Protein AF-A0A6J8BPX6-F1 (afdb_monomer)

Solvent-accessible surface area (backbone atoms only — not comparable to full-atom values): 12656 Å² total; per-residue (Å²): 137,85,82,82,76,83,81,80,82,80,80,78,79,80,76,79,79,78,80,74,49,74,65,57,52,51,51,52,52,53,52,50,51,52,50,54,52,52,54,51,52,52,53,50,51,53,51,51,54,50,50,55,50,51,53,49,52,51,51,51,52,48,52,53,48,51,56,61,70,71,50,52,71,67,56,51,51,52,51,51,50,52,51,55,50,51,49,51,52,51,52,51,51,50,53,33,56,75,70,65,54,68,81,74,76,79,78,80,72,82,67,51,74,65,58,52,49,51,53,49,49,52,50,54,52,54,48,51,54,58,52,67,76,41,55,74,70,59,48,50,54,50,53,52,50,54,49,51,49,54,51,55,49,54,52,50,58,50,59,59,64,70,71,78,79,81,91,74,93,76,94,74,96,73,79,93,73,91,65,58,78,65,56,58,57,58,56,69,71,70,68,82,69,76,95,59,68,76,84,76,72,80,129

pLDDT: mean 71.87, std 15.11, range [35.78, 92.69]

Structure (mmCIF, N/CA/C/O backbone):
data_AF-A0A6J8BPX6-F1
#
_entry.id   AF-A0A6J8BPX6-F1
#
loop_
_atom_site.group_PDB
_atom_site.id
_atom_site.type_symbol
_atom_site.label_atom_id
_atom_site.label_alt_id
_atom_site.label_comp_id
_atom_site.label_asym_id
_atom_site.label_entity_id
_atom_site.label_seq_id
_atom_site.pdbx_PDB_ins_code
_atom_site.Cartn_x
_atom_site.Cartn_y
_atom_site.Cartn_z
_atom_site.occupancy
_atom_site.B_iso_or_equiv
_atom_site.auth_seq_id
_atom_site.auth_comp_id
_atom_site.auth_asym_id
_atom_site.auth_atom_id
_atom_site.pdbx_PDB_model_num
ATOM 1 N N . MET A 1 1 ? -8.165 -68.260 -74.176 1.00 45.62 1 MET A N 1
ATOM 2 C CA . MET A 1 1 ? -7.357 -67.085 -74.565 1.00 45.62 1 MET A CA 1
ATOM 3 C C . MET A 1 1 ? -7.795 -65.906 -73.702 1.00 45.62 1 MET A C 1
ATOM 5 O O . MET A 1 1 ? -8.925 -65.470 -73.853 1.00 45.62 1 MET A O 1
ATOM 9 N N . LYS A 1 2 ? -6.993 -65.475 -72.717 1.00 54.25 2 LYS A N 1
ATOM 10 C CA . LYS A 1 2 ? -7.316 -64.314 -71.862 1.00 54.25 2 LYS A CA 1
ATOM 11 C C . LYS A 1 2 ? -6.660 -63.071 -72.465 1.00 54.25 2 LYS A C 1
ATOM 13 O O . LYS A 1 2 ? -5.438 -63.027 -72.559 1.00 54.25 2 LYS A O 1
ATOM 18 N N . GLU A 1 3 ? -7.466 -62.096 -72.871 1.00 59.44 3 GLU A N 1
ATOM 19 C CA . GLU A 1 3 ? -7.000 -60.806 -73.388 1.00 59.44 3 GLU A CA 1
ATOM 20 C C . GLU A 1 3 ? -6.320 -59.988 -72.278 1.00 59.44 3 GLU A C 1
ATOM 22 O O . GLU A 1 3 ? -6.910 -59.693 -71.234 1.00 59.44 3 GLU A O 1
ATOM 27 N N . LEU A 1 4 ? -5.055 -59.626 -72.495 1.00 59.03 4 LEU A N 1
ATOM 28 C CA . LEU A 1 4 ? -4.305 -58.716 -71.633 1.00 59.03 4 LEU A CA 1
ATOM 29 C C . LEU A 1 4 ? -4.776 -57.281 -71.892 1.00 59.03 4 LEU A C 1
ATOM 31 O O . LEU A 1 4 ? -4.474 -56.694 -72.927 1.00 59.03 4 LEU A O 1
ATOM 35 N N . ARG A 1 5 ? -5.503 -56.698 -70.933 1.00 63.50 5 ARG A N 1
ATOM 36 C CA . ARG A 1 5 ? -5.858 -55.272 -70.966 1.00 63.50 5 ARG A CA 1
ATOM 37 C C . ARG A 1 5 ? -4.594 -54.399 -70.846 1.00 63.50 5 ARG A C 1
ATOM 39 O O . ARG A 1 5 ? -3.747 -54.692 -69.995 1.00 63.50 5 ARG A O 1
ATOM 46 N N . PRO A 1 6 ? -4.473 -53.303 -71.615 1.00 64.31 6 PRO A N 1
ATOM 47 C CA . PRO A 1 6 ? -3.338 -52.393 -71.513 1.00 64.31 6 PRO A CA 1
ATOM 48 C C . PRO A 1 6 ? -3.334 -51.661 -70.161 1.00 64.31 6 PRO A C 1
ATOM 50 O O . PRO A 1 6 ? -4.366 -51.192 -69.674 1.00 64.31 6 PRO A O 1
ATOM 53 N N . ARG A 1 7 ? -2.155 -51.571 -69.534 1.00 62.59 7 ARG A N 1
ATOM 54 C CA . ARG A 1 7 ? -1.950 -50.847 -68.269 1.00 62.59 7 ARG A CA 1
ATOM 55 C C . ARG A 1 7 ? -1.974 -49.337 -68.524 1.00 62.59 7 ARG A C 1
ATOM 57 O O . ARG A 1 7 ? -1.251 -48.853 -69.390 1.00 62.59 7 ARG A O 1
ATOM 64 N N . LYS A 1 8 ? -2.767 -48.594 -67.742 1.00 67.38 8 LYS A N 1
ATOM 65 C CA . LYS A 1 8 ? -2.752 -47.121 -67.736 1.00 67.38 8 LYS A CA 1
ATOM 66 C C . LYS A 1 8 ? -1.375 -46.591 -67.285 1.00 67.38 8 LYS A C 1
ATOM 68 O O . LYS A 1 8 ? -0.771 -47.200 -66.396 1.00 67.38 8 LYS A O 1
ATOM 73 N N . PRO A 1 9 ? -0.882 -45.472 -67.848 1.00 59.41 9 PRO A N 1
ATOM 74 C CA . PRO A 1 9 ? 0.348 -44.836 -67.385 1.00 59.41 9 PRO A CA 1
ATOM 75 C C . PRO A 1 9 ? 0.172 -44.282 -65.963 1.00 59.41 9 PRO A C 1
ATOM 77 O O . PRO A 1 9 ? -0.900 -43.802 -65.600 1.00 59.41 9 PRO A O 1
ATOM 80 N N . LYS A 1 10 ? 1.229 -44.386 -65.148 1.00 61.94 10 LYS A N 1
ATOM 81 C CA . LYS A 1 10 ? 1.266 -43.883 -63.768 1.00 61.94 10 LYS A CA 1
ATOM 82 C C . LYS A 1 10 ? 1.209 -42.354 -63.767 1.00 61.94 10 LYS A C 1
ATOM 84 O O . LYS A 1 10 ? 2.020 -41.710 -64.429 1.00 61.94 10 LYS A O 1
ATOM 89 N N . GLU A 1 11 ? 0.269 -41.804 -63.006 1.00 56.19 11 GLU A N 1
ATOM 90 C CA . GLU A 1 11 ? 0.160 -40.371 -62.739 1.00 56.19 11 GLU A CA 1
ATOM 91 C C . GLU A 1 11 ? 1.409 -39.836 -62.022 1.00 56.19 11 GLU A C 1
ATOM 93 O O . GLU A 1 11 ? 2.125 -40.559 -61.324 1.00 56.19 11 GLU A O 1
ATOM 98 N N . GLY A 1 12 ? 1.693 -38.563 -62.292 1.00 54.59 12 GLY A N 1
ATOM 99 C CA . GLY A 1 12 ? 2.992 -37.925 -62.148 1.00 54.59 12 GLY A CA 1
ATOM 100 C C . GLY A 1 12 ? 3.589 -37.926 -60.743 1.00 54.59 12 GLY A C 1
ATOM 101 O O . GLY A 1 12 ? 2.938 -37.653 -59.739 1.00 54.59 12 GLY A O 1
ATOM 102 N N . ILE A 1 13 ? 4.902 -38.137 -60.713 1.00 57.16 13 ILE A N 1
ATOM 103 C CA . ILE A 1 13 ? 5.768 -37.777 -59.593 1.00 57.16 13 ILE A CA 1
ATOM 104 C C . ILE A 1 13 ? 5.666 -36.249 -59.420 1.00 57.16 13 ILE A C 1
ATOM 106 O O . ILE A 1 13 ? 5.933 -35.528 -60.389 1.00 57.16 13 ILE A O 1
ATOM 110 N N . PRO A 1 14 ? 5.287 -35.714 -58.243 1.00 58.25 14 PRO A N 1
ATOM 111 C CA . PRO A 1 14 ? 5.300 -34.274 -58.030 1.00 58.25 14 PRO A CA 1
ATOM 112 C C . PRO A 1 14 ? 6.737 -33.763 -58.187 1.00 58.25 14 PRO A C 1
ATOM 114 O O . PRO A 1 14 ? 7.659 -34.251 -57.530 1.00 58.25 14 PRO A O 1
ATOM 117 N N . LYS A 1 15 ? 6.931 -32.799 -59.096 1.00 58.69 15 LYS A N 1
ATOM 118 C CA . LYS A 1 15 ? 8.230 -32.158 -59.341 1.00 58.69 15 LYS A CA 1
ATOM 119 C C . LYS A 1 15 ? 8.797 -31.592 -58.025 1.00 58.69 15 LYS A C 1
ATOM 121 O O . LYS A 1 15 ? 8.029 -31.050 -57.225 1.00 58.69 15 LYS A O 1
ATOM 126 N N . PRO A 1 16 ? 10.119 -31.679 -57.785 1.00 54.59 16 PRO A N 1
ATOM 127 C CA . PRO A 1 16 ? 10.730 -31.056 -56.619 1.00 54.59 16 PRO A CA 1
ATOM 128 C C . PRO A 1 16 ? 10.504 -29.542 -56.673 1.00 54.59 16 PRO A C 1
ATOM 130 O O . PRO A 1 16 ? 10.641 -28.926 -57.730 1.00 54.59 16 PRO A O 1
ATOM 133 N N . LYS A 1 17 ? 10.127 -28.960 -55.527 1.00 61.75 17 LYS A N 1
ATOM 134 C CA . LYS A 1 17 ? 9.944 -27.512 -55.358 1.00 61.75 17 LYS A CA 1
ATOM 135 C C . LYS A 1 17 ? 11.189 -26.790 -55.875 1.00 61.75 17 LYS A C 1
ATOM 137 O O . LYS A 1 17 ? 12.301 -27.153 -55.495 1.00 61.75 17 LYS A O 1
ATOM 142 N N . GLU A 1 18 ? 10.961 -25.812 -56.742 1.00 62.38 18 GLU A N 1
ATOM 143 C CA . GLU A 1 18 ? 11.968 -25.014 -57.439 1.00 62.38 18 GLU A CA 1
ATOM 144 C C . GLU A 1 18 ? 13.124 -24.628 -56.505 1.00 62.38 18 GLU A C 1
ATOM 146 O O . GLU A 1 18 ? 12.934 -24.076 -55.417 1.00 62.38 18 GLU A O 1
ATOM 151 N N . SER A 1 19 ? 14.344 -24.984 -56.906 1.00 69.12 19 SER A N 1
ATOM 152 C CA . SER A 1 19 ? 15.554 -24.596 -56.196 1.00 69.12 19 SER A CA 1
ATOM 153 C C . SER A 1 19 ? 15.694 -23.079 -56.271 1.00 69.12 19 SER A C 1
ATOM 155 O O . SER A 1 19 ? 15.876 -22.541 -57.361 1.00 69.12 19 SER A O 1
ATOM 157 N N . LEU A 1 20 ? 15.615 -22.411 -55.117 1.00 68.38 20 LEU A N 1
ATOM 158 C CA . LEU A 1 20 ? 15.820 -20.966 -54.995 1.00 68.38 20 LEU A CA 1
ATOM 159 C C . LEU A 1 20 ? 17.061 -20.530 -55.775 1.00 68.38 20 LEU A C 1
ATOM 161 O O . LEU A 1 20 ? 18.137 -21.123 -55.631 1.00 68.38 20 LEU A O 1
ATOM 165 N N . THR A 1 21 ? 16.917 -19.463 -56.548 1.00 81.62 21 THR A N 1
ATOM 166 C CA . THR A 1 21 ? 18.031 -18.857 -57.270 1.00 81.62 21 THR A CA 1
ATOM 167 C C . THR A 1 21 ? 19.085 -18.340 -56.289 1.00 81.62 21 THR A C 1
ATOM 169 O O . THR A 1 21 ? 18.812 -18.021 -55.125 1.00 81.62 21 THR A O 1
ATOM 172 N N . THR A 1 22 ? 20.329 -18.218 -56.751 1.00 78.38 22 THR A N 1
ATOM 173 C CA . THR A 1 22 ? 21.443 -17.703 -55.937 1.00 78.38 22 THR A CA 1
ATOM 174 C C . THR A 1 22 ? 21.136 -16.311 -55.364 1.00 78.38 22 THR A C 1
ATOM 176 O O . THR A 1 22 ? 21.504 -16.010 -54.226 1.00 78.38 22 THR A O 1
ATOM 179 N N . ALA A 1 23 ? 20.397 -15.489 -56.117 1.00 77.12 23 ALA A N 1
ATOM 180 C CA . ALA A 1 23 ? 19.940 -14.167 -55.697 1.00 77.12 23 ALA A CA 1
ATOM 181 C C . ALA A 1 23 ? 18.893 -14.235 -54.570 1.00 77.12 23 ALA A C 1
ATOM 183 O O . ALA A 1 23 ? 19.041 -13.549 -53.556 1.00 77.12 23 ALA A O 1
ATOM 184 N N . GLU A 1 24 ? 17.885 -15.103 -54.686 1.00 80.31 24 GLU A N 1
ATOM 185 C CA . GLU A 1 24 ? 16.868 -15.313 -53.643 1.00 80.31 24 GLU A CA 1
ATOM 186 C C . GLU A 1 24 ? 17.477 -15.893 -52.363 1.00 80.31 24 GLU A C 1
ATOM 188 O O . GLU A 1 24 ? 17.129 -15.486 -51.251 1.00 80.31 24 GLU A O 1
ATOM 193 N N . ARG A 1 25 ? 18.453 -16.799 -52.496 1.00 78.56 25 ARG A N 1
ATOM 194 C CA . ARG A 1 25 ? 19.197 -17.348 -51.357 1.00 78.56 25 ARG A CA 1
ATOM 195 C C . ARG A 1 25 ? 20.002 -16.257 -50.639 1.00 78.56 25 ARG A C 1
ATOM 197 O O . ARG A 1 25 ? 19.981 -16.198 -49.408 1.00 78.56 25 ARG A O 1
ATOM 204 N N . ALA A 1 26 ? 20.647 -15.357 -51.383 1.00 77.56 26 ALA A N 1
ATOM 205 C CA . ALA A 1 26 ? 21.375 -14.221 -50.818 1.00 77.56 26 ALA A CA 1
ATOM 206 C C . ALA A 1 26 ? 20.443 -13.207 -50.131 1.00 77.56 26 ALA A C 1
ATOM 208 O O . ALA A 1 26 ? 20.758 -12.719 -49.042 1.00 77.56 26 ALA A O 1
ATOM 209 N N . GLN A 1 27 ? 19.277 -12.913 -50.716 1.00 78.38 27 GLN A N 1
ATOM 210 C CA . GLN A 1 27 ? 18.266 -12.051 -50.093 1.00 78.38 27 GLN A CA 1
ATOM 211 C C . GLN A 1 27 ? 17.717 -12.665 -48.800 1.00 78.38 27 GLN A C 1
ATOM 213 O O . GLN A 1 27 ? 17.645 -11.983 -47.776 1.00 78.38 27 GLN A O 1
ATOM 218 N N . ARG A 1 28 ? 17.426 -13.971 -48.795 1.00 79.44 28 ARG A N 1
ATOM 219 C CA . ARG A 1 28 ? 16.962 -14.691 -47.601 1.00 79.44 28 ARG A CA 1
ATOM 220 C C . ARG A 1 28 ? 17.997 -14.673 -46.474 1.00 79.44 28 ARG A C 1
ATOM 222 O O . ARG A 1 28 ? 17.633 -14.444 -45.324 1.00 79.44 28 ARG A O 1
ATOM 229 N N . TYR A 1 29 ? 19.282 -14.828 -46.799 1.00 76.62 29 TYR A N 1
ATOM 230 C CA . TYR A 1 29 ? 20.372 -14.725 -45.824 1.00 76.62 29 TYR A CA 1
ATOM 231 C C . TYR A 1 29 ? 20.523 -13.302 -45.259 1.00 76.62 29 TYR A C 1
ATOM 233 O O . TYR A 1 29 ? 20.728 -13.119 -44.057 1.00 76.62 29 TYR A O 1
ATOM 241 N N . LYS A 1 30 ? 20.375 -12.267 -46.098 1.00 76.12 30 LYS A N 1
ATOM 242 C CA . LYS A 1 30 ? 20.365 -10.865 -45.641 1.00 76.12 30 LYS A CA 1
ATOM 243 C C . LYS A 1 30 ? 19.209 -10.606 -44.672 1.00 76.12 30 LYS A C 1
ATOM 245 O O . LYS A 1 30 ? 19.440 -10.052 -43.600 1.00 76.12 30 LYS A O 1
ATOM 250 N N . LEU A 1 31 ? 18.001 -11.065 -45.004 1.00 76.00 31 LEU A N 1
ATOM 251 C CA . LEU A 1 31 ? 16.821 -10.926 -44.146 1.00 76.00 31 LEU A CA 1
ATOM 252 C C . LEU A 1 31 ? 16.980 -11.685 -42.819 1.00 76.00 31 LEU A C 1
ATOM 254 O O . LEU A 1 31 ? 16.726 -11.111 -41.763 1.00 76.00 31 LEU A O 1
ATOM 258 N N . GLN A 1 32 ? 17.490 -12.921 -42.838 1.00 70.69 32 GLN A N 1
ATOM 259 C CA . GLN A 1 32 ? 17.778 -13.684 -41.614 1.00 70.69 32 GLN A CA 1
ATOM 260 C C . GLN A 1 32 ? 18.794 -12.979 -40.707 1.00 70.69 32 GLN A C 1
ATOM 262 O O . GLN A 1 32 ? 18.606 -12.923 -39.493 1.00 70.69 32 GLN A O 1
ATOM 267 N N . ASN A 1 33 ? 19.838 -12.376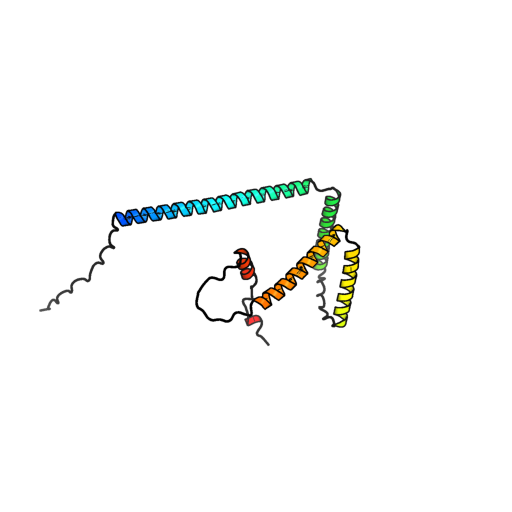 -41.277 1.00 72.62 33 ASN A N 1
ATOM 268 C CA . ASN A 1 33 ? 20.817 -11.618 -40.498 1.00 72.62 33 ASN A CA 1
ATOM 269 C C . ASN A 1 33 ? 20.230 -10.352 -39.864 1.00 72.62 33 ASN A C 1
ATOM 271 O O . ASN A 1 33 ? 20.628 -9.986 -38.757 1.00 72.62 33 ASN A O 1
ATOM 275 N N . VAL A 1 34 ? 19.288 -9.679 -40.531 1.00 73.88 34 VAL A N 1
ATOM 276 C CA . VAL A 1 34 ? 18.569 -8.530 -39.954 1.00 73.88 34 VAL A CA 1
ATOM 277 C C . VAL A 1 34 ? 17.692 -8.982 -38.785 1.00 73.88 34 VAL A C 1
ATOM 279 O O . VAL A 1 34 ? 17.768 -8.387 -37.708 1.00 73.88 34 VAL A O 1
ATOM 282 N N . VAL A 1 35 ? 16.945 -10.078 -38.955 1.00 71.06 35 VAL A N 1
ATOM 283 C CA . VAL A 1 35 ? 16.104 -10.662 -37.896 1.00 71.06 35 VAL A CA 1
ATOM 284 C C . VAL A 1 35 ? 16.957 -11.056 -36.687 1.00 71.06 35 VAL A C 1
ATOM 286 O O . VAL A 1 35 ? 16.716 -10.555 -35.590 1.00 71.06 35 VAL A O 1
ATOM 289 N N . HIS A 1 36 ? 18.037 -11.819 -36.872 1.00 70.12 36 HIS A N 1
ATOM 290 C CA . HIS A 1 36 ? 18.915 -12.228 -35.769 1.00 70.12 36 HIS A CA 1
ATOM 291 C C . HIS A 1 36 ? 19.598 -11.057 -35.050 1.00 70.12 36 HIS A C 1
ATOM 293 O O . HIS A 1 36 ? 19.760 -11.085 -33.826 1.00 70.12 36 HIS A O 1
ATOM 299 N N . LYS A 1 37 ? 19.987 -9.999 -35.776 1.00 70.56 37 LYS A N 1
ATOM 300 C CA . LYS A 1 37 ? 20.528 -8.775 -35.159 1.00 70.56 37 LYS A CA 1
ATOM 301 C C . LYS A 1 37 ? 19.469 -8.054 -34.321 1.00 70.56 37 LYS A C 1
ATOM 303 O O . LYS A 1 37 ? 19.794 -7.563 -33.241 1.00 70.56 37 LYS A O 1
ATOM 308 N N . SER A 1 38 ? 18.220 -8.006 -34.788 1.00 69.38 38 SER A N 1
ATOM 309 C CA . SER A 1 38 ? 17.113 -7.376 -34.057 1.00 69.38 38 SER A CA 1
ATOM 310 C C . SER A 1 38 ? 16.714 -8.161 -32.799 1.00 69.38 38 SER A C 1
ATOM 312 O O . SER A 1 38 ? 16.548 -7.567 -31.735 1.00 69.38 38 SER A O 1
ATOM 314 N N . GLU A 1 39 ? 16.687 -9.495 -32.873 1.00 75.19 39 GLU A N 1
ATOM 315 C CA . GLU A 1 39 ? 16.416 -10.373 -31.730 1.00 75.19 39 GLU A CA 1
ATOM 316 C C . GLU A 1 39 ? 17.502 -10.272 -30.658 1.00 75.19 39 GLU A C 1
ATOM 318 O O . GLU A 1 39 ? 17.199 -10.227 -29.464 1.00 75.19 39 GLU A O 1
ATOM 323 N N . ARG A 1 40 ? 18.776 -10.204 -31.069 1.00 74.44 40 ARG A N 1
ATOM 324 C CA . ARG A 1 40 ? 19.898 -10.042 -30.136 1.00 74.44 40 ARG A CA 1
ATOM 325 C C . ARG A 1 40 ? 19.783 -8.726 -29.366 1.00 74.44 40 ARG A C 1
ATOM 327 O O . ARG A 1 40 ? 19.835 -8.745 -28.141 1.00 74.44 40 ARG A O 1
ATOM 334 N N . ARG A 1 41 ? 19.522 -7.616 -30.067 1.00 69.56 41 ARG A N 1
ATOM 335 C CA . ARG A 1 41 ? 19.303 -6.299 -29.443 1.00 69.56 41 ARG A CA 1
ATOM 336 C C . ARG A 1 41 ? 18.123 -6.312 -28.471 1.00 69.56 41 ARG A C 1
ATOM 338 O O . ARG A 1 41 ? 18.247 -5.799 -27.367 1.00 69.56 41 ARG A O 1
ATOM 345 N N . TYR A 1 42 ? 17.008 -6.940 -28.845 1.00 70.00 42 TYR A N 1
ATOM 346 C CA . TYR A 1 42 ? 15.844 -7.073 -27.966 1.00 70.00 42 TYR A CA 1
ATOM 347 C C . TYR A 1 42 ? 16.171 -7.848 -26.677 1.00 70.00 42 TYR A C 1
ATOM 349 O O . TYR A 1 42 ? 15.819 -7.409 -25.582 1.00 70.00 42 TYR A O 1
ATOM 357 N N . ARG A 1 43 ? 16.912 -8.961 -26.781 1.00 74.00 43 ARG A N 1
ATOM 358 C CA . ARG A 1 43 ? 17.381 -9.724 -25.610 1.00 74.00 43 ARG A CA 1
ATOM 359 C C . ARG A 1 43 ? 18.346 -8.921 -24.736 1.00 74.00 43 ARG A C 1
ATOM 361 O O . ARG A 1 43 ? 18.285 -9.035 -23.514 1.00 74.00 43 ARG A O 1
ATOM 368 N N . ASP A 1 44 ? 19.215 -8.111 -25.332 1.00 75.12 44 ASP A N 1
ATOM 369 C CA . ASP A 1 44 ? 20.134 -7.241 -24.592 1.00 75.12 44 ASP A CA 1
ATOM 370 C C . ASP A 1 44 ? 19.384 -6.156 -23.812 1.00 75.12 44 ASP A C 1
ATOM 372 O O . ASP A 1 44 ? 19.675 -5.954 -22.634 1.00 75.12 44 ASP A O 1
ATOM 376 N N . CYS A 1 45 ? 18.360 -5.536 -24.408 1.00 66.88 45 CYS A N 1
ATOM 377 C CA . CYS A 1 45 ? 17.486 -4.591 -23.708 1.00 66.88 45 CYS A CA 1
ATOM 378 C C . CYS A 1 45 ? 16.776 -5.242 -22.511 1.00 66.88 45 CYS A C 1
ATOM 380 O O . CYS A 1 45 ? 16.805 -4.691 -21.414 1.00 66.88 45 CYS A O 1
ATOM 382 N N . LEU A 1 46 ? 16.213 -6.445 -22.681 1.00 72.94 46 LEU A N 1
ATOM 383 C CA . LEU A 1 46 ? 15.570 -7.172 -21.578 1.00 72.94 46 LEU A CA 1
ATOM 384 C C . LEU A 1 46 ? 16.548 -7.500 -20.441 1.00 72.94 46 LEU A C 1
ATOM 386 O O . LEU A 1 46 ? 16.187 -7.394 -19.270 1.00 72.94 46 LEU A O 1
ATOM 390 N N . ARG A 1 47 ? 17.792 -7.873 -20.769 1.00 75.81 47 ARG A N 1
ATOM 391 C CA . ARG A 1 47 ? 18.843 -8.119 -19.769 1.00 75.81 47 ARG A CA 1
ATOM 392 C C . ARG A 1 47 ? 19.233 -6.848 -19.020 1.00 75.81 47 ARG A C 1
ATOM 394 O O . ARG A 1 47 ? 19.408 -6.899 -17.807 1.00 75.81 47 ARG A O 1
ATOM 401 N N . GLN A 1 48 ? 19.342 -5.719 -19.715 1.00 70.62 48 GLN A N 1
ATOM 402 C CA . GLN A 1 48 ? 19.638 -4.428 -19.091 1.00 70.62 48 GLN A CA 1
ATOM 403 C C . GLN A 1 48 ? 18.510 -3.966 -18.164 1.00 70.62 48 GLN A C 1
ATOM 405 O O . GLN A 1 48 ? 18.786 -3.478 -17.071 1.00 70.62 48 GLN A O 1
ATOM 410 N N . ASP A 1 49 ? 17.251 -4.151 -18.559 1.00 73.62 49 ASP A N 1
ATOM 411 C CA . ASP A 1 49 ? 16.103 -3.810 -17.714 1.00 73.62 49 ASP A CA 1
ATOM 412 C C . ASP A 1 49 ? 16.012 -4.719 -16.481 1.00 73.62 49 ASP A C 1
ATOM 414 O O . ASP A 1 49 ? 15.744 -4.238 -15.378 1.00 73.62 49 ASP A O 1
ATOM 418 N N . ALA A 1 50 ? 16.316 -6.012 -16.632 1.00 77.25 50 ALA A N 1
ATOM 419 C CA . ALA A 1 50 ? 16.416 -6.940 -15.508 1.00 77.25 50 ALA A CA 1
ATOM 420 C C . ALA A 1 50 ? 17.558 -6.566 -14.544 1.00 77.25 50 ALA A C 1
ATOM 422 O O . ALA A 1 50 ? 17.355 -6.560 -13.333 1.00 77.25 50 ALA A O 1
ATOM 423 N N . ALA A 1 51 ? 18.731 -6.188 -15.062 1.00 80.81 51 ALA A N 1
ATOM 424 C CA . ALA A 1 51 ? 19.859 -5.749 -14.2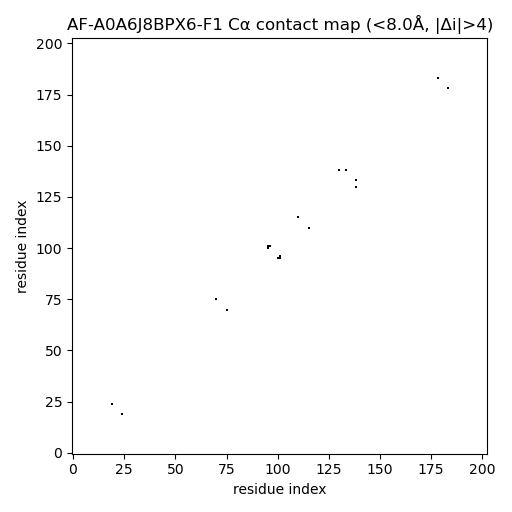40 1.00 80.81 51 ALA A CA 1
ATOM 425 C C . ALA A 1 51 ? 19.529 -4.473 -13.446 1.00 80.81 51 ALA A C 1
ATOM 427 O O . ALA A 1 51 ? 19.734 -4.426 -12.235 1.00 80.81 51 ALA A O 1
ATOM 428 N N . LYS A 1 52 ? 18.912 -3.474 -14.094 1.00 84.25 52 LYS A N 1
ATOM 429 C CA . LYS A 1 52 ? 18.437 -2.253 -13.419 1.00 84.25 52 LYS A CA 1
ATOM 430 C C . LYS A 1 52 ? 17.417 -2.557 -12.320 1.00 84.25 52 LYS A C 1
ATOM 432 O O . LYS A 1 52 ? 17.407 -1.893 -11.284 1.00 84.25 52 LYS A O 1
ATOM 437 N N . TRP A 1 53 ? 16.547 -3.543 -12.541 1.00 75.00 53 TRP A N 1
ATOM 438 C CA . TRP A 1 53 ? 15.571 -3.974 -11.543 1.00 75.00 53 TRP A CA 1
ATOM 439 C C . TRP A 1 53 ? 16.233 -4.637 -10.329 1.00 75.00 53 TRP A C 1
ATOM 441 O O . TRP A 1 53 ? 15.870 -4.331 -9.193 1.00 75.00 53 TRP A O 1
ATOM 451 N N . GLU A 1 54 ? 17.235 -5.488 -10.544 1.00 87.12 54 GLU A N 1
ATOM 452 C CA . GLU A 1 54 ? 18.014 -6.098 -9.459 1.00 87.12 54 GLU A CA 1
ATOM 453 C C . GLU A 1 54 ? 18.787 -5.050 -8.644 1.00 87.12 54 GLU A C 1
ATOM 455 O O . GLU A 1 54 ? 18.740 -5.069 -7.410 1.00 87.12 54 GLU A O 1
ATOM 460 N N . ASP A 1 55 ? 19.411 -4.071 -9.305 1.00 88.44 55 ASP A N 1
ATOM 461 C CA . ASP A 1 55 ? 20.094 -2.957 -8.634 1.00 88.44 55 ASP A CA 1
ATOM 462 C C . ASP A 1 55 ? 19.119 -2.110 -7.799 1.00 88.44 55 ASP A C 1
ATOM 464 O O . ASP A 1 55 ? 19.401 -1.746 -6.648 1.00 88.44 55 ASP A O 1
ATOM 468 N N . TYR A 1 56 ? 17.916 -1.858 -8.325 1.00 83.06 56 TYR A N 1
ATOM 469 C CA . TYR A 1 56 ? 16.844 -1.209 -7.573 1.00 83.06 56 TYR A CA 1
ATOM 470 C C . TYR A 1 56 ? 16.435 -2.026 -6.339 1.00 83.06 56 TYR A C 1
ATOM 472 O O . TYR A 1 56 ? 16.356 -1.483 -5.237 1.00 83.06 56 TYR A O 1
ATOM 480 N N . LEU A 1 57 ? 16.228 -3.338 -6.472 1.00 88.81 57 LEU A N 1
ATOM 481 C CA . LEU A 1 57 ? 15.888 -4.195 -5.334 1.00 88.81 57 LEU A CA 1
ATOM 482 C C . LEU A 1 57 ? 16.999 -4.223 -4.280 1.00 88.81 57 LEU A C 1
ATOM 484 O O . LEU A 1 57 ? 16.705 -4.212 -3.080 1.00 88.81 57 LEU A O 1
ATOM 488 N N . LYS A 1 58 ? 18.265 -4.243 -4.706 1.00 91.00 58 LYS A N 1
ATOM 489 C CA . LYS A 1 58 ? 19.427 -4.209 -3.814 1.00 91.00 58 LYS A CA 1
ATOM 490 C C . LYS A 1 58 ? 19.477 -2.897 -3.030 1.00 91.00 58 LYS A C 1
ATOM 492 O O . LYS A 1 58 ? 19.541 -2.936 -1.800 1.00 91.00 58 LYS A O 1
ATOM 497 N N . SER A 1 59 ? 19.323 -1.761 -3.710 1.00 85.50 59 SER A N 1
ATOM 498 C CA . SER A 1 59 ? 19.274 -0.443 -3.063 1.00 85.50 59 SER A CA 1
ATOM 499 C C . SER A 1 59 ? 18.062 -0.279 -2.134 1.00 85.50 59 SER A C 1
ATOM 501 O O . SER A 1 59 ? 18.201 0.260 -1.039 1.00 85.50 59 SER A O 1
ATOM 503 N N . GLU A 1 60 ? 16.887 -0.817 -2.479 1.00 89.31 60 GLU A N 1
ATOM 504 C CA . GLU A 1 60 ? 15.710 -0.815 -1.597 1.00 89.31 60 GLU A CA 1
ATOM 505 C C . GLU A 1 60 ? 15.920 -1.666 -0.337 1.00 89.31 60 GLU A C 1
ATOM 507 O O . GLU A 1 60 ? 15.504 -1.276 0.760 1.00 89.31 60 GLU A O 1
ATOM 512 N N . ARG A 1 61 ? 16.563 -2.835 -0.464 1.00 91.44 61 ARG A N 1
ATOM 513 C CA . ARG A 1 61 ? 16.924 -3.672 0.693 1.00 91.44 61 ARG A CA 1
ATOM 514 C C . ARG A 1 61 ? 17.893 -2.936 1.611 1.00 91.44 61 ARG A C 1
ATOM 516 O O . ARG A 1 61 ? 17.696 -2.951 2.826 1.00 91.44 61 ARG A O 1
ATOM 523 N N . GLU A 1 62 ? 18.890 -2.272 1.042 1.00 90.38 62 GLU A N 1
ATOM 524 C CA . GLU A 1 62 ? 19.887 -1.503 1.783 1.00 90.38 62 GLU A CA 1
ATOM 525 C C . GLU A 1 62 ? 19.278 -0.265 2.449 1.00 90.38 62 GLU A C 1
ATOM 527 O O . GLU A 1 62 ? 19.461 -0.061 3.649 1.00 90.38 62 GLU A O 1
ATOM 532 N N . ARG A 1 63 ? 18.412 0.474 1.744 1.00 91.31 63 ARG A N 1
ATOM 533 C CA . ARG A 1 63 ? 17.621 1.575 2.311 1.00 91.31 63 ARG A CA 1
ATOM 534 C C . ARG A 1 63 ? 16.801 1.107 3.510 1.00 91.31 63 ARG A C 1
ATOM 536 O O . ARG A 1 63 ? 16.837 1.741 4.560 1.00 91.31 63 ARG A O 1
ATOM 543 N N . LYS A 1 64 ? 16.093 -0.022 3.390 1.00 88.06 64 LYS A N 1
ATOM 544 C CA . LYS A 1 64 ? 15.310 -0.606 4.495 1.00 88.06 64 LYS A CA 1
ATOM 545 C C . LYS A 1 64 ? 16.186 -1.098 5.643 1.00 88.06 64 LYS A C 1
ATOM 547 O O . LYS A 1 64 ? 15.752 -1.040 6.792 1.00 88.06 64 LYS A O 1
ATOM 552 N N . ARG A 1 65 ? 17.386 -1.609 5.361 1.00 91.69 65 ARG A N 1
ATOM 553 C CA . ARG A 1 65 ? 18.358 -2.007 6.387 1.00 91.69 65 ARG A CA 1
ATOM 554 C C . ARG A 1 65 ? 18.833 -0.783 7.168 1.00 91.69 65 ARG A C 1
ATOM 556 O O . ARG A 1 65 ? 18.738 -0.790 8.391 1.00 91.69 65 ARG A O 1
ATOM 563 N N . ASN A 1 66 ? 19.223 0.279 6.472 1.00 89.12 66 ASN A N 1
ATOM 564 C CA . ASN A 1 66 ? 19.649 1.539 7.080 1.00 89.12 66 ASN A CA 1
ATOM 565 C C . ASN A 1 66 ? 18.506 2.198 7.859 1.00 89.12 66 ASN A C 1
ATOM 567 O O . ASN A 1 66 ? 18.705 2.650 8.978 1.00 89.12 66 ASN A O 1
ATOM 571 N N . GLU A 1 67 ? 17.279 2.153 7.338 1.00 85.31 67 GLU A N 1
ATOM 572 C CA . GLU A 1 67 ? 16.081 2.622 8.043 1.00 85.31 67 GLU A CA 1
ATOM 573 C C . GLU A 1 67 ? 15.823 1.844 9.342 1.00 85.31 67 GLU A C 1
ATOM 575 O O . GLU A 1 67 ? 15.318 2.417 10.299 1.00 85.31 67 GLU A O 1
ATOM 580 N N . ARG A 1 68 ? 16.166 0.547 9.410 1.00 83.25 68 ARG A N 1
ATOM 581 C CA . ARG A 1 68 ? 16.073 -0.252 10.647 1.00 83.25 68 ARG A CA 1
ATOM 582 C C . ARG A 1 68 ? 17.184 0.074 11.640 1.00 83.25 68 ARG A C 1
ATOM 584 O O . ARG A 1 68 ? 16.902 0.122 12.833 1.00 83.25 68 ARG A O 1
ATOM 591 N N . ILE A 1 69 ? 18.409 0.273 11.153 1.00 87.75 69 ILE A N 1
ATOM 592 C CA . ILE A 1 69 ? 19.571 0.633 11.978 1.00 87.75 69 ILE A CA 1
ATOM 593 C C . ILE A 1 69 ? 19.362 2.021 12.593 1.00 87.75 69 ILE A C 1
ATOM 595 O O . ILE A 1 69 ? 19.526 2.190 13.796 1.00 87.75 69 ILE A O 1
ATOM 599 N N . ASN A 1 70 ? 18.880 2.976 11.798 1.00 86.31 70 ASN A N 1
ATOM 600 C CA . ASN A 1 70 ? 18.686 4.369 12.200 1.00 86.31 70 ASN A CA 1
ATOM 601 C C . ASN A 1 70 ? 17.368 4.621 12.958 1.00 86.31 70 ASN A C 1
ATOM 603 O O . ASN A 1 70 ? 16.946 5.771 13.088 1.00 86.31 70 ASN A O 1
ATOM 607 N N . ARG A 1 71 ? 16.677 3.579 13.444 1.00 86.69 71 ARG A N 1
ATOM 608 C CA . ARG A 1 71 ? 15.460 3.776 14.249 1.00 86.69 71 ARG A CA 1
ATOM 609 C C . ARG A 1 71 ? 15.810 4.354 15.604 1.00 86.69 71 ARG A C 1
ATOM 611 O O . ARG A 1 71 ? 16.655 3.808 16.315 1.00 86.69 71 ARG A O 1
ATOM 618 N N . THR A 1 72 ? 15.072 5.385 15.998 1.00 88.81 72 THR A N 1
ATOM 619 C CA . THR A 1 72 ? 15.153 5.922 17.355 1.00 88.81 72 THR A CA 1
ATOM 620 C C . THR A 1 72 ? 14.640 4.900 18.367 1.00 88.81 72 THR A C 1
ATOM 622 O O . THR A 1 72 ? 13.803 4.046 18.053 1.00 88.81 72 THR A O 1
ATOM 625 N N . GLU A 1 73 ? 15.127 4.981 19.602 1.00 85.06 73 GLU A N 1
ATOM 626 C CA . GLU A 1 73 ? 14.750 4.036 20.655 1.00 85.06 73 GLU A CA 1
ATOM 627 C C . GLU A 1 73 ? 13.244 4.095 20.969 1.00 85.06 73 GLU A C 1
ATOM 629 O O . GLU A 1 73 ? 12.592 3.063 21.119 1.00 85.06 73 GLU A O 1
ATOM 634 N N . GLU A 1 74 ? 12.640 5.285 20.907 1.00 81.31 74 GLU A N 1
ATOM 635 C CA . GLU A 1 74 ? 11.186 5.469 21.003 1.00 81.31 74 GLU A CA 1
ATOM 636 C C . GLU A 1 74 ? 10.417 4.709 19.909 1.00 81.31 74 GLU A C 1
ATOM 638 O O . GLU A 1 74 ? 9.402 4.064 20.180 1.00 81.31 74 GLU A O 1
ATOM 643 N N . GLN A 1 75 ? 10.901 4.729 18.660 1.00 80.38 75 GLN A N 1
ATOM 644 C CA . GLN A 1 75 ? 10.274 3.984 17.564 1.00 80.38 75 GLN A CA 1
ATOM 645 C C . GLN A 1 75 ? 10.380 2.474 17.781 1.00 80.38 75 GLN A C 1
ATOM 647 O O . GLN A 1 75 ? 9.409 1.755 17.531 1.00 80.38 75 GLN A O 1
ATOM 652 N N . LYS A 1 76 ? 11.519 1.987 18.289 1.00 84.69 76 LYS A N 1
ATOM 653 C CA . LYS A 1 76 ? 11.686 0.571 18.645 1.00 84.69 76 LYS A CA 1
ATOM 654 C C . LYS A 1 76 ? 10.732 0.159 19.765 1.00 84.69 76 LYS A C 1
ATOM 656 O O . LYS A 1 76 ? 10.122 -0.905 19.669 1.00 84.69 76 LYS A O 1
ATOM 661 N N . GLN A 1 77 ? 10.538 1.002 20.780 1.00 80.75 77 GLN A N 1
ATOM 662 C CA . GLN A 1 77 ? 9.587 0.743 21.865 1.00 80.75 77 GLN A CA 1
ATOM 663 C C . GLN A 1 77 ? 8.134 0.723 21.371 1.00 80.75 77 GLN A C 1
ATOM 665 O O . GLN A 1 77 ? 7.376 -0.182 21.729 1.00 80.75 77 GLN A O 1
ATOM 670 N N . ILE A 1 78 ? 7.743 1.656 20.496 1.00 78.19 78 ILE A N 1
ATOM 671 C CA . ILE A 1 78 ? 6.402 1.682 19.887 1.00 78.19 78 ILE A CA 1
ATOM 672 C C . ILE A 1 78 ? 6.166 0.432 19.031 1.00 78.19 78 ILE A C 1
ATOM 674 O O . ILE A 1 78 ? 5.115 -0.207 19.145 1.00 78.19 78 ILE A O 1
ATOM 678 N N . ASP A 1 79 ? 7.128 0.062 18.184 1.00 76.50 79 ASP A N 1
ATOM 679 C CA . ASP A 1 79 ? 7.040 -1.127 17.334 1.00 76.50 79 ASP A CA 1
ATOM 680 C C . ASP A 1 79 ? 7.004 -2.411 18.173 1.00 76.50 79 ASP A C 1
ATOM 682 O O . ASP A 1 79 ? 6.159 -3.280 17.938 1.00 76.50 79 ASP A O 1
ATOM 686 N N . GLY A 1 80 ? 7.849 -2.505 19.204 1.00 79.81 80 GLY A N 1
ATOM 687 C CA . GLY A 1 80 ? 7.852 -3.603 20.168 1.00 79.81 80 GLY A CA 1
ATOM 688 C C . GLY A 1 80 ? 6.528 -3.710 20.927 1.00 79.81 80 GLY A C 1
ATOM 689 O O . GLY A 1 80 ? 5.968 -4.800 21.054 1.00 79.81 80 GLY A O 1
ATOM 690 N N . GLY A 1 81 ? 5.960 -2.583 21.358 1.00 81.62 81 GLY A N 1
ATOM 691 C CA . GLY A 1 81 ? 4.640 -2.514 21.986 1.00 81.62 81 GLY A CA 1
ATOM 692 C C . GLY A 1 81 ? 3.519 -2.971 21.049 1.00 81.62 81 GLY A C 1
ATOM 693 O O . GLY A 1 81 ? 2.663 -3.766 21.443 1.00 81.62 81 GLY A O 1
ATOM 694 N N . ARG A 1 82 ? 3.548 -2.551 19.776 1.00 81.56 82 ARG A N 1
ATOM 695 C CA . ARG A 1 82 ? 2.592 -2.997 18.744 1.00 81.56 82 ARG A CA 1
ATOM 696 C C . ARG A 1 82 ? 2.716 -4.487 18.440 1.00 81.56 82 ARG A C 1
ATOM 698 O O . ARG A 1 82 ? 1.692 -5.151 18.282 1.00 81.56 82 ARG A O 1
ATOM 705 N N . ALA A 1 83 ? 3.935 -5.017 18.368 1.00 81.75 83 ALA A N 1
ATOM 706 C CA . ALA A 1 83 ? 4.186 -6.439 18.150 1.00 81.75 83 ALA A CA 1
ATOM 707 C C . ALA A 1 83 ? 3.665 -7.283 19.323 1.00 81.75 83 ALA A C 1
ATOM 709 O O . ALA A 1 83 ? 2.901 -8.225 19.109 1.00 81.75 83 ALA A O 1
ATOM 710 N N . LYS A 1 84 ? 3.972 -6.878 20.563 1.00 88.69 84 LYS A N 1
ATOM 711 C CA . LYS A 1 84 ? 3.439 -7.504 21.783 1.00 88.69 84 LYS A CA 1
ATOM 712 C C . LYS A 1 84 ? 1.911 -7.444 21.833 1.00 88.69 84 LYS A C 1
ATOM 714 O O . LYS A 1 84 ? 1.272 -8.424 22.196 1.00 88.69 84 LYS A O 1
ATOM 719 N N . ASN A 1 85 ? 1.306 -6.323 21.444 1.00 85.50 85 ASN A N 1
ATOM 720 C CA . ASN A 1 85 ? -0.151 -6.195 21.413 1.00 85.50 85 ASN A CA 1
ATOM 721 C C . ASN A 1 85 ? -0.784 -7.099 20.338 1.00 85.50 85 ASN A C 1
ATOM 723 O O . ASN A 1 85 ? -1.793 -7.750 20.588 1.00 85.50 85 ASN A O 1
ATOM 727 N N . ARG A 1 86 ? -0.160 -7.219 19.157 1.00 88.00 86 ARG A N 1
ATOM 728 C CA . ARG A 1 86 ? -0.592 -8.170 18.117 1.00 88.00 86 ARG A CA 1
ATOM 729 C C . ARG A 1 86 ? -0.534 -9.620 18.592 1.00 88.00 86 ARG A C 1
ATOM 731 O O . ARG A 1 86 ? -1.458 -10.370 18.292 1.00 88.00 86 ARG A O 1
ATOM 738 N N . LEU A 1 87 ? 0.517 -10.003 19.316 1.00 90.38 87 LEU A N 1
ATOM 739 C CA . LEU A 1 87 ? 0.626 -11.335 19.916 1.00 90.38 87 LEU A CA 1
ATOM 740 C C . LEU A 1 87 ? -0.505 -11.580 20.918 1.00 90.38 87 LEU A C 1
ATOM 742 O O . LEU A 1 87 ? -1.250 -12.539 20.752 1.00 90.38 87 LEU A O 1
ATOM 746 N N . ARG A 1 88 ? -0.726 -10.649 21.854 1.00 90.19 88 ARG A N 1
ATOM 747 C CA . ARG A 1 88 ? -1.837 -10.738 22.818 1.00 90.19 88 ARG A CA 1
ATOM 748 C C . ARG A 1 88 ? -3.202 -10.853 22.141 1.00 90.19 88 ARG A C 1
ATOM 750 O O . ARG A 1 88 ? -4.031 -11.643 22.571 1.00 90.19 88 ARG A O 1
ATOM 757 N N . GLN A 1 89 ? -3.440 -10.102 21.066 1.00 88.25 89 GLN A N 1
ATOM 758 C CA . GLN A 1 89 ? -4.685 -10.184 20.294 1.00 88.25 89 GLN A CA 1
ATOM 759 C C . GLN A 1 89 ? -4.852 -11.542 19.602 1.00 88.25 89 GLN A C 1
ATOM 761 O O . GLN A 1 89 ? -5.953 -12.087 19.581 1.00 88.25 89 GLN A O 1
ATOM 766 N N . ARG A 1 90 ? -3.768 -12.112 19.058 1.00 88.75 90 ARG A N 1
ATOM 767 C CA . ARG A 1 90 ? -3.791 -13.464 18.479 1.00 88.75 90 ARG A CA 1
ATOM 768 C C . ARG A 1 90 ? -4.081 -14.524 19.535 1.00 88.75 90 ARG A C 1
ATOM 770 O O . ARG A 1 90 ? -4.931 -15.371 19.298 1.00 88.75 90 ARG A O 1
ATOM 777 N N . GLU A 1 91 ? -3.426 -14.457 20.690 1.00 92.69 91 GLU A N 1
ATOM 778 C CA . GLU A 1 91 ? -3.665 -15.382 21.805 1.00 92.69 91 GLU A CA 1
ATOM 779 C C . GLU A 1 91 ? -5.083 -15.259 22.354 1.00 92.69 91 GLU A C 1
ATOM 781 O O . GLU A 1 91 ? -5.749 -16.266 22.570 1.00 92.69 91 GLU A O 1
ATOM 786 N N . TYR A 1 92 ? -5.578 -14.033 22.532 1.00 88.50 92 TYR A N 1
ATOM 787 C CA . TYR A 1 92 ? -6.957 -13.794 22.940 1.00 88.50 92 TYR A CA 1
ATOM 788 C C . TYR A 1 92 ? -7.933 -14.409 21.937 1.00 88.50 92 TYR A C 1
ATOM 790 O O . TYR A 1 92 ? -8.828 -15.146 22.339 1.00 88.50 92 TYR A O 1
ATOM 798 N N . LYS A 1 93 ? -7.727 -14.172 20.635 1.00 86.81 93 LYS A N 1
ATOM 799 C CA . LYS A 1 93 ? -8.547 -14.773 19.579 1.00 86.81 93 LYS A CA 1
ATOM 800 C C . LYS A 1 93 ? -8.505 -16.302 19.639 1.00 86.81 93 LYS A C 1
ATOM 802 O O . LYS A 1 93 ? -9.562 -16.918 19.614 1.00 86.81 93 LYS A O 1
ATOM 807 N N . LYS A 1 94 ? -7.317 -16.893 19.800 1.00 89.50 94 LYS A N 1
ATOM 808 C CA . LYS A 1 94 ? -7.138 -18.345 19.938 1.00 89.50 94 LYS A CA 1
ATOM 809 C C . LYS A 1 94 ? -7.900 -18.898 21.150 1.00 89.50 94 LYS A C 1
ATOM 811 O O . LYS A 1 94 ? -8.621 -19.874 21.012 1.00 89.50 94 LYS A O 1
ATOM 816 N N . ARG A 1 95 ? -7.840 -18.226 22.306 1.00 89.81 95 ARG A N 1
ATOM 817 C CA . ARG A 1 95 ? -8.618 -18.603 23.502 1.00 89.81 95 ARG A CA 1
ATOM 818 C C . ARG A 1 95 ? -10.129 -18.480 23.292 1.00 89.81 95 ARG A C 1
ATOM 820 O O . ARG A 1 95 ? -10.880 -19.269 23.850 1.00 89.81 95 ARG A O 1
ATOM 827 N N . GLN A 1 96 ? -10.597 -17.479 22.544 1.00 87.19 96 GLN A N 1
ATOM 828 C CA . GLN A 1 96 ? -12.023 -17.346 22.209 1.00 87.19 96 GLN A CA 1
ATOM 829 C C . GLN A 1 96 ? -12.478 -18.473 21.271 1.00 87.19 96 GLN A C 1
ATOM 831 O O . GLN A 1 96 ? -13.555 -19.027 21.471 1.00 87.19 96 GLN A O 1
ATOM 836 N N . GLU A 1 97 ? -11.635 -18.847 20.303 1.00 83.56 97 GLU A N 1
ATOM 837 C CA . GLU A 1 97 ? -11.855 -19.991 19.411 1.00 83.56 97 GLU A CA 1
ATOM 838 C C . GLU A 1 97 ? -11.880 -21.321 20.188 1.00 83.56 97 GLU A C 1
ATOM 840 O O . GLU A 1 97 ? -12.815 -22.095 20.009 1.00 83.56 97 GLU A O 1
ATOM 845 N N . GLU A 1 98 ? -10.934 -21.551 21.108 1.00 85.81 98 GLU A N 1
ATOM 846 C CA . GLU A 1 98 ? -10.895 -22.728 22.000 1.00 85.81 98 GLU A CA 1
ATOM 847 C C . GLU A 1 98 ? -12.131 -22.817 22.907 1.00 85.81 98 GLU A C 1
ATOM 849 O O . GLU A 1 98 ? -12.665 -23.897 23.136 1.00 85.81 98 GLU A O 1
ATOM 854 N N . LYS A 1 99 ? -12.637 -21.674 23.384 1.00 86.81 99 LYS A N 1
ATOM 855 C CA . LYS A 1 99 ? -13.884 -21.595 24.163 1.00 86.81 99 LYS A CA 1
ATOM 856 C C . LYS A 1 99 ? -15.150 -21.729 23.308 1.00 86.81 99 LYS A C 1
ATOM 858 O O . LYS A 1 99 ? -16.249 -21.599 23.838 1.00 86.81 99 LYS A O 1
ATOM 863 N N . GLY A 1 100 ? -15.021 -21.914 21.992 1.00 81.75 100 GLY A N 1
ATOM 864 C CA . GLY A 1 100 ? -16.152 -21.988 21.066 1.00 81.75 100 GLY A CA 1
ATOM 865 C C . GLY A 1 100 ? -16.931 -20.674 20.915 1.00 81.75 100 GLY A C 1
ATOM 866 O O . GLY A 1 100 ? -18.009 -20.660 20.319 1.00 81.75 100 GLY A O 1
ATOM 867 N N . ILE A 1 101 ? -16.402 -19.554 21.422 1.00 78.31 101 ILE A N 1
ATOM 868 C CA . ILE A 1 101 ? -17.041 -18.238 21.358 1.00 78.31 101 ILE A CA 1
ATOM 869 C C . ILE A 1 101 ? -16.801 -17.677 19.956 1.00 78.31 101 ILE A C 1
ATOM 871 O O . ILE A 1 101 ? -15.821 -16.979 19.681 1.00 78.31 101 ILE A O 1
ATOM 875 N N . LYS A 1 102 ? -17.712 -17.997 19.035 1.00 76.75 102 LYS A N 1
ATOM 876 C CA . LYS A 1 102 ? -17.716 -17.390 17.702 1.00 76.75 102 LYS A CA 1
ATOM 877 C C . LYS A 1 102 ? -18.002 -15.889 17.842 1.00 76.75 102 LYS A C 1
ATOM 879 O O . LYS A 1 102 ? -18.897 -15.511 18.604 1.00 76.75 102 LYS A O 1
ATOM 884 N N . PRO A 1 103 ? -17.278 -15.011 17.119 1.00 69.88 103 PRO A N 1
ATOM 885 C CA . PRO A 1 103 ? -17.622 -13.598 17.092 1.00 69.88 103 PRO A CA 1
ATOM 886 C C . PRO A 1 103 ? -19.070 -13.478 16.621 1.00 69.88 103 PRO A C 1
ATOM 888 O O . PRO A 1 103 ? -19.417 -14.005 15.562 1.00 69.88 103 PRO A O 1
ATOM 891 N N . LYS A 1 104 ? -19.917 -12.822 17.426 1.00 73.94 104 LYS A N 1
ATOM 892 C CA . LYS A 1 104 ? -21.321 -12.625 17.062 1.00 73.94 104 LYS A CA 1
ATOM 893 C C . LYS A 1 104 ? -21.364 -11.989 15.669 1.00 73.94 104 LYS A C 1
ATOM 895 O O . LYS A 1 104 ? -20.623 -11.020 15.443 1.00 73.94 104 LYS A O 1
ATOM 900 N N . PRO A 1 105 ? -22.176 -12.517 14.735 1.00 73.06 105 PRO A N 1
ATOM 901 C CA . PRO A 1 105 ? -22.366 -11.852 13.459 1.00 73.06 105 PRO A CA 1
ATOM 902 C C . PRO A 1 105 ? -22.790 -10.419 13.765 1.00 73.06 105 PRO A C 1
ATOM 904 O O . PRO A 1 105 ? -23.657 -10.186 14.610 1.00 73.06 105 PRO A O 1
ATOM 907 N N . LYS A 1 106 ? -22.119 -9.444 13.146 1.00 74.94 106 LYS A N 1
ATOM 908 C CA . LYS A 1 106 ? -22.583 -8.064 13.239 1.00 74.94 106 LYS A CA 1
ATOM 909 C C . LYS A 1 106 ? -23.983 -8.057 12.651 1.00 74.94 106 LYS A C 1
ATOM 911 O O . LYS A 1 106 ? -24.135 -8.275 11.453 1.00 74.94 106 LYS A O 1
ATOM 916 N N . GLU A 1 107 ? -24.982 -7.839 13.495 1.00 72.62 107 GLU A N 1
ATOM 917 C CA . GLU A 1 107 ? -26.330 -7.561 13.031 1.00 72.62 107 GLU A CA 1
ATOM 918 C C . GLU A 1 107 ? -26.232 -6.338 12.121 1.00 72.62 107 GLU A C 1
ATOM 920 O O . GLU A 1 107 ? -25.934 -5.228 12.573 1.00 72.62 107 GLU A O 1
ATOM 925 N N . ASN A 1 108 ? -26.417 -6.547 10.818 1.00 64.50 108 ASN A N 1
ATOM 926 C CA . ASN A 1 108 ? -26.538 -5.463 9.859 1.00 64.50 108 ASN A CA 1
ATOM 927 C C . ASN A 1 108 ? -27.895 -4.800 10.102 1.00 64.50 108 ASN A C 1
ATOM 929 O O . ASN A 1 108 ? -28.855 -5.037 9.376 1.00 64.50 108 ASN A O 1
ATOM 933 N N . LYS A 1 109 ? -27.991 -3.990 11.161 1.00 74.00 109 LYS A N 1
ATOM 934 C CA . LYS A 1 109 ? -29.166 -3.160 11.401 1.00 74.00 109 LYS A CA 1
ATOM 935 C C . LYS A 1 109 ? -29.255 -2.182 10.240 1.00 74.00 109 LYS A C 1
ATOM 937 O O . LYS A 1 109 ? -28.401 -1.304 10.089 1.00 74.00 109 LYS A O 1
ATOM 942 N N . VAL A 1 110 ? -30.255 -2.372 9.383 1.00 75.69 110 VAL A N 1
ATOM 943 C CA . VAL A 1 110 ? -30.570 -1.421 8.320 1.00 75.69 110 VAL A CA 1
ATOM 944 C C . VAL A 1 110 ? -31.007 -0.136 9.011 1.00 75.69 110 VAL A C 1
ATOM 946 O O . VAL A 1 110 ? -32.110 -0.036 9.536 1.00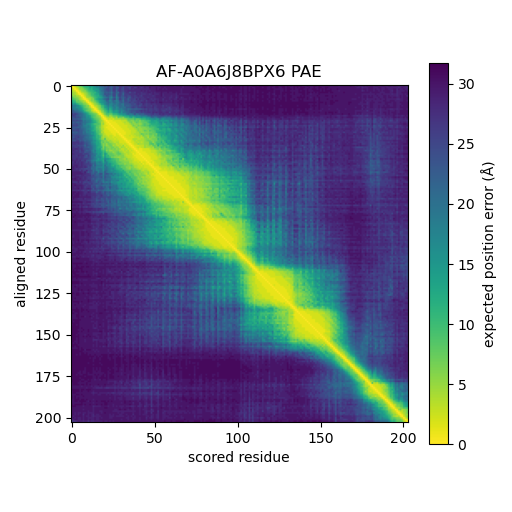 75.69 110 VAL A O 1
ATOM 949 N N . LEU A 1 111 ? -30.092 0.828 9.076 1.00 81.00 111 LEU A N 1
ATOM 950 C CA . LEU A 1 111 ? -30.353 2.109 9.719 1.00 81.00 111 LEU A CA 1
ATOM 951 C C . LEU A 1 111 ? -31.451 2.852 8.962 1.00 81.00 111 LEU A C 1
ATOM 953 O O . LEU A 1 111 ? -31.408 2.949 7.725 1.00 81.00 111 LEU A O 1
ATOM 957 N N . THR A 1 112 ? -32.378 3.440 9.712 1.00 86.56 112 THR A N 1
ATOM 958 C CA . THR A 1 112 ? -33.373 4.352 9.146 1.00 86.56 112 THR A CA 1
ATOM 959 C C . THR A 1 112 ? -32.684 5.592 8.564 1.00 86.56 112 THR A C 1
ATOM 961 O O . THR A 1 112 ? -31.522 5.893 8.859 1.00 86.56 112 THR A O 1
ATOM 964 N N . ARG A 1 113 ? -33.384 6.337 7.699 1.00 85.38 113 ARG A N 1
ATOM 965 C CA . ARG A 1 113 ? -32.846 7.567 7.089 1.00 85.38 113 ARG A CA 1
ATOM 966 C C . ARG A 1 113 ? -32.386 8.580 8.148 1.00 85.38 113 ARG A C 1
ATOM 968 O O . ARG A 1 113 ? -31.294 9.123 8.007 1.00 85.38 113 ARG A O 1
ATOM 975 N N . SER A 1 114 ? -33.167 8.749 9.215 1.00 86.50 114 SER A N 1
ATOM 976 C CA . SER A 1 114 ? -32.847 9.614 10.359 1.00 86.50 114 SER A CA 1
ATOM 977 C C . SER A 1 114 ? -31.581 9.148 11.096 1.00 86.50 114 SER A C 1
ATOM 979 O O . SER A 1 114 ? -30.640 9.924 11.242 1.00 86.50 114 SER A O 1
ATOM 981 N N . GLN A 1 115 ? -31.458 7.856 11.414 1.00 86.81 115 GLN A N 1
ATOM 982 C CA . GLN A 1 115 ? -30.255 7.313 12.063 1.00 86.81 115 GLN A CA 1
ATOM 983 C C . GLN A 1 115 ? -28.995 7.447 11.190 1.00 86.81 115 GLN A C 1
ATOM 985 O O . GLN A 1 115 ? -27.895 7.703 11.685 1.00 86.81 115 GLN A O 1
ATOM 990 N N . LYS A 1 116 ? -29.129 7.302 9.864 1.00 87.88 116 LYS A N 1
ATOM 991 C CA . LYS A 1 116 ? -28.027 7.563 8.922 1.00 87.88 116 LYS A CA 1
ATOM 992 C C . LYS A 1 116 ? -27.614 9.033 8.940 1.00 87.88 116 LYS A C 1
ATOM 994 O O . LYS A 1 116 ? -26.429 9.332 8.794 1.00 87.88 116 LYS A O 1
ATOM 999 N N . GLU A 1 117 ? -28.568 9.944 9.079 1.00 90.56 117 GLU A N 1
ATOM 1000 C CA . GLU A 1 117 ? -28.316 11.380 9.140 1.00 90.56 117 GLU A CA 1
ATOM 1001 C C . GLU A 1 117 ? -27.630 11.785 10.448 1.00 90.56 117 GLU A C 1
ATOM 1003 O O . GLU A 1 117 ? -26.624 12.495 10.401 1.00 90.56 117 GLU A O 1
ATOM 1008 N N . GLU A 1 118 ? -28.046 11.222 11.581 1.00 90.12 118 GLU A N 1
ATOM 1009 C CA . GLU A 1 118 ? -27.369 11.376 12.874 1.00 90.12 118 GLU A CA 1
ATOM 1010 C C . GLU A 1 118 ? -25.927 10.861 12.832 1.00 90.12 118 GLU A C 1
ATOM 1012 O O . GLU A 1 118 ? -24.992 11.569 13.214 1.00 90.12 118 GLU A O 1
ATOM 1017 N N . GLN A 1 119 ? -25.700 9.666 12.274 1.00 86.00 119 GLN A N 1
ATOM 1018 C CA . GLN A 1 119 ? -24.346 9.134 12.107 1.00 86.00 119 GLN A CA 1
ATOM 1019 C C . GLN A 1 119 ? -23.483 10.014 11.198 1.00 86.00 119 GLN A C 1
ATOM 1021 O O . GLN A 1 119 ? -22.291 10.199 11.462 1.00 86.00 119 GLN A O 1
ATOM 1026 N N . ARG A 1 120 ? -24.063 10.581 10.131 1.00 87.38 120 ARG A N 1
ATOM 1027 C CA . ARG A 1 120 ? -23.375 11.552 9.265 1.00 87.38 120 ARG A CA 1
ATOM 1028 C C . ARG A 1 120 ? -23.058 12.839 10.024 1.00 87.38 120 ARG A C 1
ATOM 1030 O O . ARG A 1 120 ? -21.960 13.367 9.848 1.00 87.38 120 ARG A O 1
ATOM 1037 N N . GLY A 1 121 ? -23.973 13.326 10.859 1.00 91.06 121 GLY A N 1
ATOM 1038 C CA . GLY A 1 121 ? -23.772 14.471 11.748 1.00 91.06 121 GLY A CA 1
ATOM 1039 C C . GLY A 1 121 ? -22.595 14.245 12.694 1.00 91.06 121 GLY A C 1
ATOM 1040 O O . GLY A 1 121 ? -21.610 14.986 12.640 1.00 91.06 121 GLY A O 1
ATOM 1041 N N . TYR A 1 122 ? -22.632 13.140 13.438 1.00 91.50 122 TYR A N 1
ATOM 1042 C CA . TYR A 1 122 ? -21.560 12.705 14.331 1.00 91.50 122 TYR A CA 1
ATOM 1043 C C . TYR A 1 122 ? -20.207 12.601 13.612 1.00 91.50 122 TYR A C 1
ATOM 1045 O O . TYR A 1 122 ? -19.183 13.105 14.081 1.00 91.50 122 TYR A O 1
ATOM 1053 N N . TRP A 1 123 ? -20.182 12.000 12.418 1.00 88.62 123 TRP A N 1
ATOM 1054 C CA . TRP A 1 123 ? -18.963 11.905 11.614 1.00 88.62 123 TRP A CA 1
ATOM 1055 C C . TRP A 1 123 ? -18.428 13.270 11.178 1.00 88.62 123 TRP A C 1
ATOM 1057 O O . TRP A 1 123 ? -17.215 13.495 11.229 1.00 88.62 123 TRP A O 1
ATOM 1067 N N . ARG A 1 124 ? -19.301 14.191 10.753 1.00 89.56 124 ARG A N 1
ATOM 1068 C CA . ARG A 1 124 ? -18.910 15.559 10.374 1.00 89.56 124 ARG A CA 1
ATOM 1069 C C . ARG A 1 124 ? -18.297 16.294 11.561 1.00 89.56 124 ARG A C 1
ATOM 1071 O O . ARG A 1 124 ? -17.254 16.929 11.403 1.00 89.56 124 ARG A O 1
ATOM 1078 N N . GLU A 1 125 ? -18.895 16.179 12.739 1.00 89.06 125 GLU A N 1
ATOM 1079 C CA . GLU A 1 125 ? -18.409 16.808 13.965 1.00 89.06 125 GLU A CA 1
ATOM 1080 C C . GLU A 1 125 ? -17.060 16.234 14.409 1.00 89.06 125 GLU A C 1
ATOM 1082 O O . GLU A 1 125 ? -16.084 16.969 14.591 1.00 89.06 125 GLU A O 1
ATOM 1087 N N . ARG A 1 126 ? -16.935 14.905 14.433 1.00 86.12 126 ARG A N 1
ATOM 1088 C CA . ARG A 1 126 ? -15.669 14.236 14.745 1.00 86.12 126 ARG A CA 1
ATOM 1089 C C . ARG A 1 126 ? -14.572 14.597 13.745 1.00 86.12 126 ARG A C 1
ATOM 1091 O O . ARG A 1 126 ? -13.423 14.814 14.134 1.00 86.12 126 ARG A O 1
ATOM 1098 N N . GLN A 1 127 ? -14.911 14.754 12.463 1.00 81.00 127 GLN A N 1
ATOM 1099 C CA . GLN A 1 127 ? -13.973 15.273 11.468 1.00 81.00 127 GLN A CA 1
ATOM 1100 C C . GLN A 1 127 ? -13.562 16.725 11.726 1.00 81.00 127 GLN A C 1
ATOM 1102 O O . GLN A 1 127 ? -12.388 17.041 11.516 1.00 81.00 127 GLN A O 1
ATOM 1107 N N . LYS A 1 128 ? -14.470 17.605 12.168 1.00 81.25 128 LYS A N 1
ATOM 1108 C CA . LYS A 1 128 ? -14.130 18.988 12.548 1.00 81.25 128 LYS A CA 1
ATOM 1109 C C . LYS A 1 128 ? -13.124 18.998 13.702 1.00 81.25 128 LYS A C 1
ATOM 1111 O O . LYS A 1 128 ? -12.078 19.631 13.568 1.00 81.25 128 LYS A O 1
ATOM 1116 N N . ILE A 1 129 ? -13.360 18.212 14.754 1.00 79.62 129 ILE A N 1
ATOM 1117 C CA . ILE A 1 129 ? -12.456 18.087 15.913 1.00 79.62 129 ILE A CA 1
ATOM 1118 C C . ILE A 1 129 ? -11.098 17.499 15.499 1.00 79.62 129 ILE A C 1
ATOM 1120 O O . ILE A 1 129 ? -10.035 18.022 15.832 1.00 79.62 129 ILE A O 1
ATOM 1124 N N . CYS A 1 130 ? -11.088 16.422 14.711 1.00 76.69 130 CYS A N 1
ATOM 1125 C CA . CYS A 1 130 ? -9.835 15.852 14.216 1.00 76.69 130 CYS A CA 1
ATOM 1126 C C . CYS A 1 130 ? -9.093 16.805 13.270 1.00 76.69 130 CYS A C 1
ATOM 1128 O O . CYS A 1 130 ? -7.870 16.727 13.166 1.00 76.69 130 CYS A O 1
ATOM 1130 N N . ARG A 1 131 ? -9.798 17.679 12.541 1.00 73.62 131 ARG A N 1
ATOM 1131 C CA . ARG A 1 131 ? -9.177 18.721 11.718 1.00 73.62 131 ARG A CA 1
ATOM 1132 C C . ARG A 1 131 ? -8.617 19.844 12.582 1.00 73.62 131 ARG A C 1
ATOM 1134 O O . ARG A 1 131 ? -7.512 20.279 12.279 1.00 73.62 131 ARG A O 1
ATOM 1141 N N . SER A 1 132 ? -9.299 20.282 13.641 1.00 73.19 132 SER A N 1
ATOM 1142 C CA . SER A 1 132 ? -8.808 21.348 14.525 1.00 73.19 132 SER A CA 1
ATOM 1143 C C . SER A 1 132 ? -7.521 20.941 15.250 1.00 73.19 132 SER A C 1
ATOM 1145 O O . SER A 1 132 ? -6.574 21.726 15.250 1.00 73.19 132 SER A O 1
ATOM 1147 N N . LYS A 1 133 ? -7.425 19.682 15.705 1.00 75.81 133 LYS A N 1
ATOM 1148 C CA . LYS A 1 133 ? -6.243 19.097 16.373 1.00 75.81 133 LYS A CA 1
ATOM 1149 C C . LYS A 1 133 ? -5.045 18.798 15.453 1.00 75.81 133 LYS A C 1
ATOM 1151 O O . LYS A 1 133 ? -3.999 18.365 15.924 1.00 75.81 133 LYS A O 1
ATOM 1156 N N . LYS A 1 134 ? -5.162 18.978 14.131 1.00 79.81 134 LYS A N 1
ATOM 1157 C CA . LYS A 1 134 ? -4.039 18.766 13.194 1.00 79.81 134 LYS A CA 1
ATOM 1158 C C . LYS A 1 134 ? -3.120 19.988 13.139 1.00 79.81 134 LYS A C 1
ATOM 1160 O O . LYS A 1 134 ? -3.597 21.122 13.128 1.00 79.81 134 LYS A O 1
ATOM 1165 N N . SER A 1 135 ? -1.814 19.745 12.999 1.00 78.44 135 SER A N 1
ATOM 1166 C CA . SER A 1 135 ? -0.821 20.802 12.771 1.00 78.44 135 SER A CA 1
ATOM 1167 C C . SER A 1 135 ? -1.150 21.634 11.523 1.00 78.44 135 SER A C 1
ATOM 1169 O O . SER A 1 135 ? -1.763 21.138 10.568 1.00 78.44 135 SER A O 1
ATOM 1171 N N . SER A 1 136 ? -0.727 22.902 11.520 1.00 77.62 136 SER A N 1
ATOM 1172 C CA . SER A 1 136 ? -0.972 23.855 10.424 1.00 77.62 136 SER A CA 1
ATOM 1173 C C . SER A 1 136 ? -0.551 23.296 9.054 1.00 77.62 136 SER A C 1
ATOM 1175 O O . SER A 1 136 ? -1.322 23.324 8.091 1.00 77.62 136 SER A O 1
ATOM 1177 N N . GLN A 1 137 ? 0.614 22.646 8.982 1.00 74.00 137 GLN A N 1
ATOM 1178 C CA . GLN A 1 137 ? 1.122 22.038 7.749 1.00 74.00 137 GLN A CA 1
ATOM 1179 C C . GLN A 1 137 ? 0.268 20.849 7.272 1.00 74.00 137 GLN A C 1
ATOM 1181 O O . GLN A 1 137 ? -0.016 20.711 6.080 1.00 74.00 137 GLN A O 1
ATOM 1186 N N . LYS A 1 138 ? -0.229 20.015 8.194 1.00 77.38 138 LYS A N 1
ATOM 1187 C CA . LYS A 1 138 ? -1.126 18.896 7.866 1.00 77.38 138 LYS A CA 1
ATOM 1188 C C . LYS A 1 138 ? -2.507 19.385 7.417 1.00 77.38 138 LYS A C 1
ATOM 1190 O O . LYS A 1 138 ? -3.103 18.775 6.530 1.00 77.38 138 LYS A O 1
ATOM 1195 N N . LYS A 1 139 ? -3.002 20.500 7.973 1.00 79.94 139 LYS A N 1
ATOM 1196 C CA . LYS A 1 139 ? -4.226 21.179 7.508 1.00 79.94 139 LYS A CA 1
ATOM 1197 C C . LYS A 1 139 ? -4.072 21.685 6.067 1.00 79.94 139 LYS A C 1
ATOM 1199 O O . LYS A 1 139 ? -4.987 21.473 5.273 1.00 79.94 139 LYS A O 1
ATOM 1204 N N . ARG A 1 140 ? -2.922 22.280 5.709 1.00 77.50 140 ARG A N 1
ATOM 1205 C CA . ARG A 1 140 ? -2.627 22.742 4.335 1.00 77.50 140 ARG A CA 1
ATOM 1206 C C . ARG A 1 140 ? -2.664 21.595 3.321 1.00 77.50 140 ARG A C 1
ATOM 1208 O O . ARG A 1 140 ? -3.449 21.662 2.381 1.00 77.50 140 ARG A O 1
ATOM 1215 N N . ARG A 1 141 ? -1.936 20.500 3.577 1.00 82.44 141 ARG A N 1
ATOM 1216 C CA . ARG A 1 141 ? -1.909 19.319 2.684 1.00 82.44 141 ARG A CA 1
ATOM 1217 C C . ARG A 1 141 ? -3.292 18.697 2.461 1.00 82.44 141 ARG A C 1
ATOM 1219 O O . ARG A 1 141 ? -3.604 18.245 1.366 1.00 82.44 141 ARG A O 1
ATOM 1226 N N . ILE A 1 142 ? -4.135 18.664 3.496 1.00 78.75 142 ILE A N 1
ATOM 1227 C CA . ILE A 1 142 ? -5.509 18.150 3.369 1.00 78.75 142 ILE A CA 1
ATOM 1228 C C . ILE A 1 142 ? -6.369 19.099 2.531 1.00 78.75 142 ILE A C 1
ATOM 1230 O O . ILE A 1 142 ? -7.068 18.628 1.644 1.00 78.75 142 ILE A O 1
ATOM 1234 N N . LYS A 1 143 ? -6.298 20.418 2.765 1.00 85.25 143 LYS A N 1
ATOM 1235 C CA . LYS A 1 143 ? -7.031 21.403 1.950 1.00 85.25 143 LYS A CA 1
ATOM 1236 C C . LYS A 1 143 ? -6.629 21.330 0.476 1.00 85.25 143 LYS A C 1
ATOM 1238 O O . LYS A 1 143 ? -7.492 21.413 -0.389 1.00 85.25 143 LYS A O 1
ATOM 1243 N N . GLU A 1 144 ? -5.343 21.164 0.193 1.00 86.62 144 GLU 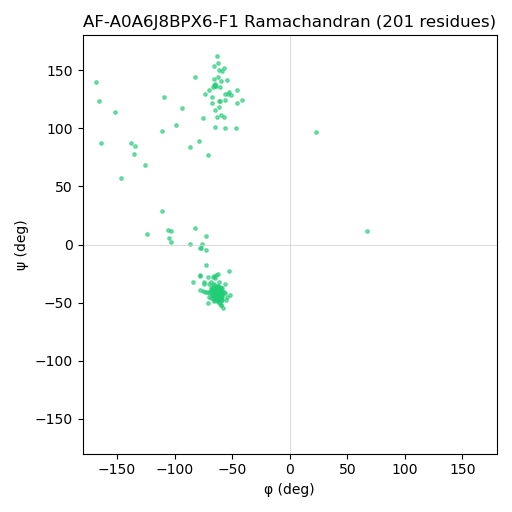A N 1
ATOM 1244 C CA . GLU A 1 144 ? -4.821 21.011 -1.166 1.00 86.62 144 GLU A CA 1
ATOM 1245 C C . GLU A 1 144 ? -5.333 19.730 -1.835 1.00 86.62 144 GLU A C 1
ATOM 1247 O O . GLU A 1 144 ? -5.853 19.777 -2.949 1.00 86.62 144 GLU A O 1
ATOM 1252 N N . ARG A 1 145 ? -5.301 18.600 -1.117 1.00 89.00 145 ARG A N 1
ATOM 1253 C CA . ARG A 1 145 ? -5.870 17.337 -1.600 1.00 89.00 145 ARG A CA 1
ATOM 1254 C C . ARG A 1 145 ? -7.375 17.433 -1.849 1.00 89.00 145 ARG A C 1
ATOM 1256 O O . ARG A 1 145 ? -7.833 16.969 -2.886 1.00 89.00 145 ARG A O 1
ATOM 1263 N N . ASP A 1 146 ? -8.129 18.050 -0.939 1.00 87.69 146 ASP A N 1
ATOM 1264 C CA . ASP A 1 146 ? -9.578 18.241 -1.081 1.00 87.69 146 ASP A CA 1
ATOM 1265 C C . ASP A 1 146 ? -9.893 19.161 -2.278 1.00 87.69 146 ASP A C 1
ATOM 1267 O O . ASP A 1 146 ? -10.831 18.894 -3.029 1.00 87.69 146 ASP A O 1
ATOM 1271 N N . ARG A 1 147 ? -9.092 20.214 -2.508 1.00 88.25 147 ARG A N 1
ATOM 1272 C CA . ARG A 1 147 ? -9.195 21.061 -3.710 1.00 88.25 147 ARG A CA 1
ATOM 1273 C C . ARG A 1 147 ? -8.934 20.261 -4.982 1.00 88.25 147 ARG A C 1
ATOM 1275 O O . ARG A 1 147 ? -9.728 20.359 -5.912 1.00 88.25 147 ARG A O 1
ATOM 1282 N N . ASN A 1 148 ? -7.873 19.459 -5.017 1.00 86.75 148 ASN A N 1
ATOM 1283 C CA . ASN A 1 148 ? -7.547 18.632 -6.180 1.00 86.75 148 ASN A CA 1
ATOM 1284 C C . ASN A 1 148 ? -8.618 17.571 -6.440 1.00 86.75 148 ASN A C 1
ATOM 1286 O O . ASN A 1 148 ? -9.015 17.386 -7.581 1.00 86.75 148 ASN A O 1
ATOM 1290 N N . TYR A 1 149 ? -9.162 16.944 -5.395 1.00 86.25 149 TYR A N 1
ATOM 1291 C CA . TYR A 1 149 ? -10.296 16.033 -5.533 1.00 86.25 149 TYR A CA 1
ATOM 1292 C C . TYR A 1 149 ? -11.511 16.739 -6.143 1.00 86.25 149 TYR A C 1
ATOM 1294 O O . TYR A 1 149 ? -12.066 16.254 -7.120 1.00 86.25 149 TYR A O 1
ATOM 1302 N N . ARG A 1 150 ? -11.895 17.916 -5.628 1.00 82.00 150 ARG A N 1
ATOM 1303 C CA . ARG A 1 150 ? -13.027 18.688 -6.173 1.00 82.00 150 ARG A CA 1
ATOM 1304 C C . ARG A 1 150 ? -12.807 19.118 -7.621 1.00 82.00 150 ARG A C 1
ATOM 1306 O O . ARG A 1 150 ? -13.753 19.070 -8.397 1.00 82.00 150 ARG A O 1
ATOM 1313 N N . ARG A 1 151 ? -11.584 19.521 -7.985 1.00 79.31 151 ARG A N 1
ATOM 1314 C CA . ARG A 1 151 ? -11.231 19.801 -9.385 1.00 79.31 151 ARG A CA 1
ATOM 1315 C C . ARG A 1 151 ? -11.396 18.551 -10.243 1.00 79.31 151 ARG A C 1
ATOM 1317 O O . ARG A 1 151 ? -12.094 18.618 -11.239 1.00 79.31 151 ARG A O 1
ATOM 1324 N N . ASN A 1 152 ? -10.853 17.418 -9.802 1.00 76.88 152 ASN A N 1
ATOM 1325 C CA . ASN A 1 152 ? -10.906 16.160 -10.546 1.00 76.88 152 ASN A CA 1
ATOM 1326 C C . ASN A 1 152 ? -12.319 15.577 -10.677 1.00 76.88 152 ASN A C 1
ATOM 1328 O O . ASN A 1 152 ? -12.583 14.837 -11.616 1.00 76.88 152 ASN A O 1
ATOM 1332 N N . VAL A 1 153 ? -13.215 15.857 -9.727 1.00 78.25 153 VAL A N 1
ATOM 1333 C CA . VAL A 1 153 ? -14.635 15.497 -9.847 1.00 78.25 153 VAL A CA 1
ATOM 1334 C C . VAL A 1 153 ? -15.300 16.373 -10.906 1.00 78.25 153 VAL A C 1
ATOM 1336 O O . VAL A 1 153 ? -15.860 15.838 -11.851 1.00 78.25 153 VAL A O 1
ATOM 1339 N N . ARG A 1 154 ? -15.127 17.701 -10.835 1.00 69.00 154 ARG A N 1
ATOM 1340 C CA . ARG A 1 154 ? -15.684 18.622 -11.842 1.00 69.00 154 ARG A CA 1
ATOM 1341 C C . ARG A 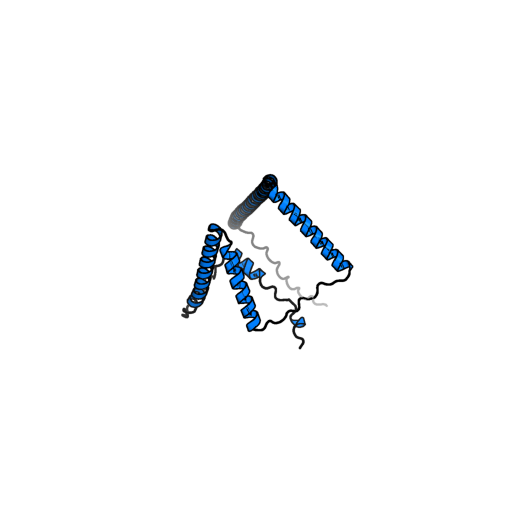1 154 ? -15.187 18.329 -13.255 1.00 69.00 154 ARG A C 1
ATOM 1343 O O . ARG A 1 154 ? -15.973 18.397 -14.186 1.00 69.00 154 ARG A O 1
ATOM 1350 N N . THR A 1 155 ? -13.905 17.999 -13.414 1.00 64.69 155 THR A N 1
ATOM 1351 C CA . THR A 1 155 ? -13.346 17.686 -14.735 1.00 64.69 155 THR A CA 1
ATOM 1352 C C . THR A 1 155 ? -13.833 16.350 -15.282 1.00 64.69 155 THR A C 1
ATOM 1354 O O . THR A 1 155 ? -13.904 16.196 -16.495 1.00 64.69 155 THR A O 1
ATOM 1357 N N . LYS A 1 156 ? -14.181 15.389 -14.416 1.00 62.44 156 LYS A N 1
ATOM 1358 C CA . LYS A 1 156 ? -14.815 14.131 -14.833 1.00 62.44 156 LYS A CA 1
ATOM 1359 C C . LYS A 1 156 ? -16.254 14.345 -15.278 1.00 62.44 156 LYS A C 1
ATOM 1361 O O . LYS A 1 156 ? -16.659 13.781 -16.288 1.00 62.44 156 LYS A O 1
ATOM 1366 N N . ASP A 1 157 ? -16.993 15.190 -14.572 1.00 55.91 157 ASP A N 1
ATOM 1367 C CA . ASP A 1 157 ? -18.367 15.519 -14.952 1.00 55.91 157 ASP A CA 1
ATOM 1368 C C . ASP A 1 157 ? -18.386 16.305 -16.281 1.00 55.91 157 ASP A C 1
ATOM 1370 O O . ASP A 1 157 ? -19.181 16.000 -17.167 1.00 55.91 157 ASP A O 1
ATOM 1374 N N . SER A 1 158 ? -17.427 17.217 -16.503 1.00 54.41 158 SER A N 1
ATOM 1375 C CA . SER A 1 158 ? -17.308 17.958 -17.769 1.00 54.41 158 SER A CA 1
ATOM 1376 C C . SER A 1 158 ? -16.751 17.128 -18.933 1.00 54.41 158 SER A C 1
ATOM 1378 O O . SER A 1 158 ? -17.139 17.354 -20.072 1.00 54.41 158 SER A O 1
ATOM 1380 N N . SER A 1 159 ? -15.864 16.153 -18.686 1.00 52.22 159 SER A N 1
ATOM 1381 C CA . SER A 1 159 ? -15.392 15.235 -19.739 1.00 52.22 159 SER A CA 1
ATOM 1382 C C . SER A 1 159 ? -16.453 14.219 -20.164 1.00 52.22 159 SER A C 1
ATOM 1384 O O . SER A 1 159 ? -16.307 13.596 -21.207 1.00 52.22 159 SER A O 1
ATOM 1386 N N . THR A 1 160 ? -17.491 14.026 -19.346 1.00 50.97 160 THR A N 1
ATOM 1387 C CA . THR A 1 160 ? -18.622 13.154 -19.688 1.00 50.97 160 THR A CA 1
ATOM 1388 C C . THR A 1 160 ? -19.650 13.911 -20.537 1.00 50.97 160 THR A C 1
ATOM 1390 O O . THR A 1 160 ? -20.207 13.325 -21.451 1.00 50.97 160 THR A O 1
ATOM 1393 N N . GLN A 1 161 ? -19.820 15.225 -20.330 1.00 46.28 161 GLN A N 1
ATOM 1394 C CA . GLN A 1 161 ? -20.655 16.072 -21.199 1.00 46.28 161 GLN A CA 1
ATOM 1395 C C . GLN A 1 161 ? -19.994 16.463 -22.532 1.00 46.28 161 GLN A C 1
ATOM 1397 O O . GLN A 1 161 ? -20.693 16.688 -23.512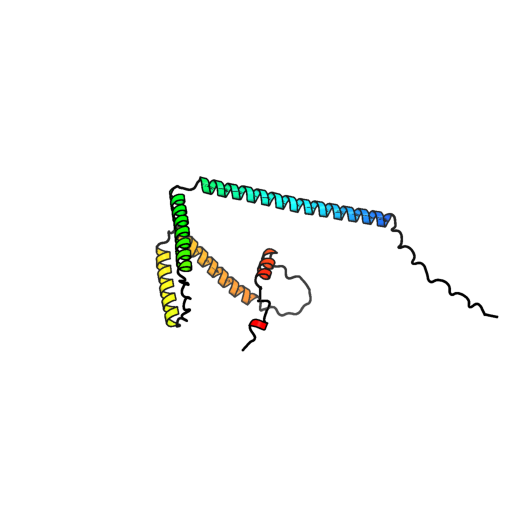 1.00 46.28 161 GLN A O 1
ATOM 1402 N N . ALA A 1 162 ? -18.661 16.536 -22.607 1.00 46.03 162 ALA A N 1
ATOM 1403 C CA . ALA A 1 162 ? -17.965 16.922 -23.842 1.00 46.03 162 ALA A CA 1
ATOM 1404 C C . ALA A 1 162 ? -17.884 15.808 -24.911 1.00 46.03 162 ALA A C 1
ATOM 1406 O O . ALA A 1 162 ? -17.354 16.054 -25.990 1.00 46.03 162 ALA A O 1
ATOM 1407 N N . ASN A 1 163 ? -18.386 14.601 -24.626 1.00 47.62 163 ASN A N 1
ATOM 1408 C CA . ASN A 1 163 ? -18.334 13.444 -25.529 1.00 47.62 163 ASN A CA 1
ATOM 1409 C C . ASN A 1 163 ? -19.677 13.110 -26.212 1.00 47.62 163 ASN A C 1
ATOM 1411 O O . ASN A 1 163 ? -19.745 12.105 -26.912 1.00 47.62 163 ASN A O 1
ATOM 1415 N N . GLU A 1 164 ? -20.729 13.919 -26.038 1.00 44.72 164 GLU A N 1
ATOM 1416 C CA . GLU A 1 164 ? -22.062 13.661 -26.626 1.00 44.72 164 GLU A CA 1
ATOM 1417 C C . GLU A 1 164 ? -22.426 14.568 -27.817 1.00 44.72 164 GLU A C 1
ATOM 1419 O O . GLU A 1 164 ? -23.569 14.566 -28.257 1.00 44.72 164 GLU A O 1
ATOM 1424 N N . PHE A 1 165 ? -21.481 15.319 -28.396 1.00 39.03 165 PHE A N 1
ATOM 1425 C CA . PHE A 1 165 ? -21.773 16.139 -29.580 1.00 39.03 165 PHE A CA 1
ATOM 1426 C C . PHE A 1 165 ? -20.691 16.018 -30.659 1.00 39.03 165 PHE A C 1
ATOM 1428 O O . PHE A 1 165 ? -19.832 16.881 -30.803 1.00 39.03 165 PHE A O 1
ATOM 1435 N N . HIS A 1 166 ? -20.730 14.912 -31.404 1.00 35.78 166 HIS A N 1
ATOM 1436 C CA . HIS A 1 166 ? -20.332 14.878 -32.814 1.00 35.78 166 HIS A CA 1
ATOM 1437 C C . HIS A 1 166 ? -20.876 13.599 -33.459 1.00 35.78 166 HIS A C 1
ATOM 1439 O O . HIS A 1 166 ? -20.215 12.564 -33.499 1.00 35.78 166 HIS A O 1
ATOM 1445 N N . GLU A 1 167 ? -22.111 13.680 -33.944 1.00 46.06 167 GLU A N 1
ATOM 1446 C CA . GLU A 1 167 ? -22.641 12.744 -34.927 1.00 46.06 167 GLU A CA 1
ATOM 1447 C C . GLU A 1 167 ? -22.521 13.435 -36.289 1.00 46.06 167 GLU A C 1
ATOM 1449 O O . GLU A 1 167 ? -23.237 14.384 -36.602 1.00 46.06 167 GLU A O 1
ATOM 1454 N N . SER A 1 168 ? -21.514 13.030 -37.052 1.00 38.09 168 SER A N 1
ATOM 1455 C CA . SER A 1 168 ? -21.431 13.287 -38.484 1.00 38.09 168 SER A CA 1
ATOM 1456 C C . SER A 1 168 ? -20.621 12.155 -39.093 1.00 38.09 168 SER A C 1
ATOM 1458 O O . SER A 1 168 ? -19.445 11.977 -38.765 1.00 38.09 168 SER A O 1
ATOM 1460 N N . ASP A 1 169 ? -21.315 11.373 -39.911 1.00 44.88 169 ASP A N 1
ATOM 1461 C CA . ASP A 1 169 ? -20.814 10.281 -40.725 1.00 44.88 169 ASP A CA 1
ATOM 1462 C C . ASP A 1 169 ? -19.531 10.668 -41.463 1.00 44.88 169 ASP A C 1
ATOM 1464 O O . ASP A 1 169 ? -19.544 11.603 -42.253 1.00 44.88 169 ASP A O 1
ATOM 1468 N N . ASP A 1 170 ? -18.441 9.929 -41.236 1.00 39.69 170 ASP A N 1
ATOM 1469 C CA . ASP A 1 170 ? -17.537 9.549 -42.319 1.00 39.69 170 ASP A CA 1
ATOM 1470 C C . ASP A 1 170 ? -16.522 8.474 -41.906 1.00 39.69 170 ASP A C 1
ATOM 1472 O O . ASP A 1 170 ? -15.954 8.437 -40.812 1.00 39.69 170 ASP A O 1
ATOM 1476 N N . LYS A 1 171 ? -16.308 7.549 -42.839 1.00 47.81 171 LYS A N 1
ATOM 1477 C CA . LYS A 1 171 ? -15.423 6.388 -42.739 1.00 47.81 171 LYS A CA 1
ATOM 1478 C C . LYS A 1 171 ? -13.965 6.813 -42.526 1.00 47.81 171 LYS A C 1
ATOM 1480 O O . LYS A 1 171 ? -13.344 7.328 -43.446 1.00 47.81 171 LYS A O 1
ATOM 1485 N N . SER A 1 172 ? -13.351 6.440 -41.404 1.00 36.22 172 SER A N 1
ATOM 1486 C CA . SER A 1 172 ? -11.979 5.904 -41.408 1.00 36.22 172 SER A CA 1
ATOM 1487 C C . SER A 1 172 ? -11.623 5.238 -40.077 1.00 36.22 172 SER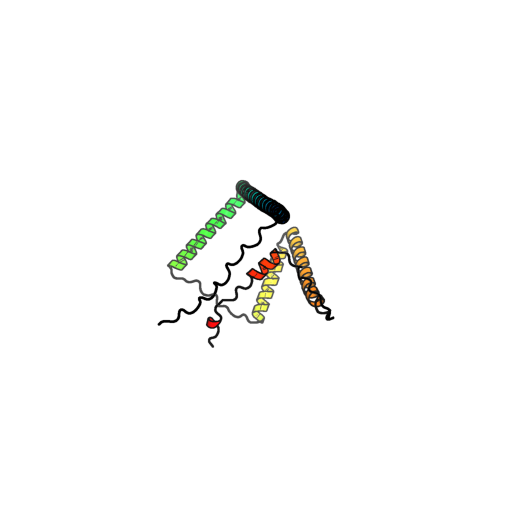 A C 1
ATOM 1489 O O . SER A 1 172 ? -11.677 5.808 -38.991 1.00 36.22 172 SER A O 1
ATOM 1491 N N . THR A 1 173 ? -11.228 3.977 -40.180 1.00 47.44 173 THR A N 1
ATOM 1492 C CA . THR A 1 173 ? -10.539 3.204 -39.152 1.00 47.44 173 THR A CA 1
ATOM 1493 C C . THR A 1 173 ? -9.254 3.909 -38.716 1.00 47.44 173 THR A C 1
ATOM 1495 O O . THR A 1 173 ? -8.228 3.758 -39.373 1.00 47.44 173 THR A O 1
ATOM 1498 N N . THR A 1 174 ? -9.280 4.616 -37.584 1.00 37.91 174 THR A N 1
ATOM 1499 C CA . THR A 1 174 ? -8.056 5.048 -36.893 1.00 37.91 174 THR A CA 1
ATOM 1500 C C . THR A 1 174 ? -8.209 4.861 -35.385 1.00 37.91 174 THR A C 1
ATOM 1502 O O . THR A 1 174 ? -8.657 5.727 -34.646 1.00 37.91 174 THR A O 1
ATOM 1505 N N . THR A 1 175 ? -7.869 3.646 -34.956 1.00 41.12 175 THR A N 1
ATOM 1506 C CA . THR A 1 175 ? -7.259 3.284 -33.667 1.00 41.12 175 THR A CA 1
ATOM 1507 C C . THR A 1 175 ? -7.441 4.251 -32.491 1.00 41.12 175 THR A C 1
ATOM 1509 O O . THR A 1 175 ? -6.628 5.141 -32.241 1.00 41.12 175 THR A O 1
ATOM 1512 N N . LEU A 1 176 ? -8.437 3.919 -31.671 1.00 43.78 176 LEU A N 1
ATOM 1513 C CA . LEU A 1 176 ? -8.494 4.170 -30.234 1.00 43.78 176 LEU A CA 1
ATOM 1514 C C . LEU A 1 176 ? -7.156 3.762 -29.569 1.00 43.78 176 LEU A C 1
ATOM 1516 O O . LEU A 1 176 ? -6.907 2.583 -29.323 1.00 43.78 176 LEU A O 1
ATOM 1520 N N . SER A 1 177 ? -6.268 4.711 -29.272 1.00 48.81 177 SER A N 1
ATOM 1521 C CA . SER A 1 177 ? -5.044 4.432 -28.501 1.00 48.81 177 SER A CA 1
ATOM 1522 C C . SER A 1 177 ? -4.644 5.612 -27.612 1.00 48.81 177 SER A C 1
ATOM 1524 O O . SER A 1 177 ? -3.522 6.109 -27.671 1.00 48.81 177 SER A O 1
ATOM 1526 N N . CYS A 1 178 ? -5.557 6.034 -26.735 1.00 42.56 178 CYS A N 1
ATOM 1527 C CA . CYS A 1 178 ? -5.275 7.042 -25.702 1.00 42.56 178 CYS A CA 1
ATOM 1528 C C . CYS A 1 178 ? -5.083 6.444 -24.294 1.00 42.56 178 CYS A C 1
ATOM 1530 O O . CYS A 1 178 ? -5.036 7.176 -23.308 1.00 42.56 178 CYS A O 1
ATOM 1532 N N . TYR A 1 179 ? -4.943 5.122 -24.167 1.00 45.84 179 TYR A N 1
ATOM 1533 C CA . TYR A 1 179 ? -4.675 4.469 -22.885 1.00 45.84 179 TYR A CA 1
ATOM 1534 C C . TYR A 1 179 ? -3.244 3.934 -22.839 1.00 45.84 179 TYR A C 1
ATOM 1536 O O . TYR A 1 179 ? -2.825 3.170 -23.708 1.00 45.84 179 TYR A O 1
ATOM 1544 N N . SER A 1 180 ? -2.487 4.300 -21.798 1.00 55.22 180 SER A N 1
ATOM 1545 C CA . SER A 1 180 ? -1.189 3.670 -21.540 1.00 55.22 180 SER A CA 1
ATOM 1546 C C . SER A 1 180 ? -1.379 2.159 -21.353 1.00 55.22 180 SER A C 1
ATOM 1548 O O . SER A 1 180 ? -2.407 1.706 -20.838 1.00 55.22 180 SER A O 1
ATOM 1550 N N . LYS A 1 181 ? -0.373 1.356 -21.726 1.00 57.88 181 LYS A N 1
ATOM 1551 C CA . LYS A 1 181 ? -0.402 -0.113 -21.573 1.00 57.88 181 LYS A CA 1
ATOM 1552 C C . LYS A 1 181 ? -0.736 -0.568 -20.138 1.00 57.88 181 LYS A C 1
ATOM 1554 O O . LYS A 1 181 ? -1.237 -1.674 -19.950 1.00 57.88 181 LYS A O 1
ATOM 1559 N N . GLU A 1 182 ? -0.509 0.274 -19.126 1.00 53.16 182 GLU A N 1
ATOM 1560 C CA . GLU A 1 182 ? -0.903 0.004 -17.737 1.00 53.16 182 GLU A CA 1
ATOM 1561 C C . GLU A 1 182 ? -2.408 0.150 -17.473 1.00 53.16 182 GLU A C 1
ATOM 1563 O O . GLU A 1 182 ? -2.958 -0.588 -16.652 1.00 53.16 182 GLU A O 1
ATOM 1568 N N . ALA A 1 183 ? -3.090 1.077 -18.150 1.00 53.59 183 ALA A N 1
ATOM 1569 C CA . ALA A 1 183 ? -4.525 1.299 -17.978 1.00 53.59 183 ALA A CA 1
ATOM 1570 C C . ALA A 1 183 ? -5.348 0.118 -18.521 1.00 53.59 183 ALA A C 1
ATOM 1572 O O . ALA A 1 183 ? -6.294 -0.316 -17.865 1.00 53.59 183 ALA A O 1
ATOM 1573 N N . VAL A 1 184 ? -4.913 -0.475 -19.640 1.00 54.66 184 VAL A N 1
ATOM 1574 C CA . VAL A 1 184 ? -5.535 -1.670 -20.241 1.00 54.66 184 VAL A CA 1
ATOM 1575 C C . VAL A 1 184 ? -5.351 -2.918 -19.359 1.00 54.66 184 VAL A C 1
ATOM 1577 O O . VAL A 1 184 ? -6.277 -3.706 -19.187 1.00 54.66 184 VAL A O 1
ATOM 1580 N N . ARG A 1 185 ? -4.192 -3.086 -18.702 1.00 57.09 185 ARG A N 1
ATOM 1581 C CA . ARG A 1 185 ? -3.979 -4.204 -17.754 1.00 57.09 185 ARG A CA 1
ATOM 1582 C C . ARG A 1 185 ? -4.832 -4.081 -16.483 1.00 57.09 185 ARG A C 1
ATOM 1584 O O . ARG A 1 185 ? -5.247 -5.091 -15.913 1.00 57.09 185 ARG A O 1
ATOM 1591 N N . LYS A 1 186 ? -5.107 -2.855 -16.025 1.00 55.72 186 LYS A N 1
ATOM 1592 C CA . LYS A 1 186 ? -5.943 -2.600 -14.836 1.00 55.72 186 LYS A CA 1
ATOM 1593 C C . LYS A 1 186 ? -7.443 -2.737 -15.099 1.00 55.72 186 LYS A C 1
ATOM 1595 O O . LYS A 1 186 ? -8.176 -3.022 -14.155 1.00 55.72 186 LYS A O 1
ATOM 1600 N N . SER A 1 187 ? -7.910 -2.535 -16.331 1.00 54.84 187 SER A N 1
ATOM 1601 C CA . SER A 1 187 ? -9.316 -2.768 -16.685 1.00 54.84 187 SER A CA 1
ATOM 1602 C C . SER A 1 187 ? -9.608 -4.257 -16.877 1.00 54.84 187 SER A C 1
ATOM 1604 O O . SER A 1 187 ? -10.613 -4.739 -16.364 1.00 54.84 187 SER A O 1
ATOM 1606 N N . ALA A 1 188 ? -8.690 -5.012 -17.490 1.00 54.50 188 ALA A N 1
ATOM 1607 C CA . ALA A 1 188 ? -8.845 -6.458 -17.681 1.00 54.50 188 ALA A CA 1
ATOM 1608 C C . ALA A 1 188 ? -8.882 -7.265 -16.363 1.00 54.50 188 ALA A C 1
ATOM 1610 O O . ALA A 1 188 ? -9.495 -8.323 -16.295 1.00 54.50 188 ALA A O 1
ATOM 1611 N N . SER A 1 189 ? -8.270 -6.757 -15.288 1.00 53.78 189 SER A N 1
ATOM 1612 C CA . SER A 1 189 ? -8.224 -7.419 -13.972 1.00 53.78 189 SER A CA 1
ATOM 1613 C C . SER A 1 189 ? -9.430 -7.122 -13.069 1.00 53.78 189 SER A C 1
ATOM 1615 O O . SER A 1 189 ? -9.483 -7.607 -11.939 1.00 53.78 189 SER A O 1
ATOM 1617 N N . ARG A 1 190 ? -10.405 -6.328 -13.535 1.00 51.94 190 ARG A N 1
ATOM 1618 C CA . ARG A 1 190 ? -11.527 -5.853 -12.708 1.00 51.94 190 ARG A CA 1
ATOM 1619 C C . ARG A 1 190 ? -12.859 -6.567 -12.936 1.00 51.94 190 ARG A C 1
ATOM 1621 O O . ARG A 1 190 ? -13.822 -6.242 -12.249 1.00 51.94 190 ARG A O 1
ATOM 1628 N N . CYS A 1 191 ? -12.892 -7.563 -13.816 1.00 50.34 191 CYS A N 1
ATOM 1629 C CA . CYS A 1 191 ? -14.098 -8.317 -14.146 1.00 50.34 191 CYS A CA 1
ATOM 1630 C C . CYS A 1 191 ? -13.858 -9.822 -13.954 1.00 50.34 191 CYS A C 1
ATOM 1632 O O . CYS A 1 191 ? -13.818 -10.583 -14.913 1.00 50.34 191 CYS A O 1
ATOM 1634 N N . HIS A 1 192 ? -13.680 -10.272 -12.711 1.00 49.44 192 HIS A N 1
ATOM 1635 C CA . HIS A 1 192 ? -14.054 -11.646 -12.367 1.00 49.44 192 HIS A CA 1
ATOM 1636 C C . HIS A 1 192 ? -15.531 -11.624 -11.993 1.00 49.44 192 HIS A C 1
ATOM 1638 O O . HIS A 1 192 ? -15.898 -11.467 -10.830 1.00 49.44 192 HIS A O 1
ATOM 1644 N N . LEU A 1 193 ? -16.377 -11.705 -13.019 1.00 58.56 193 LEU A N 1
ATOM 1645 C CA . LEU A 1 193 ? -17.749 -12.150 -12.831 1.00 58.56 193 LEU A CA 1
ATOM 1646 C C . LEU A 1 193 ? -17.691 -13.629 -12.401 1.00 58.56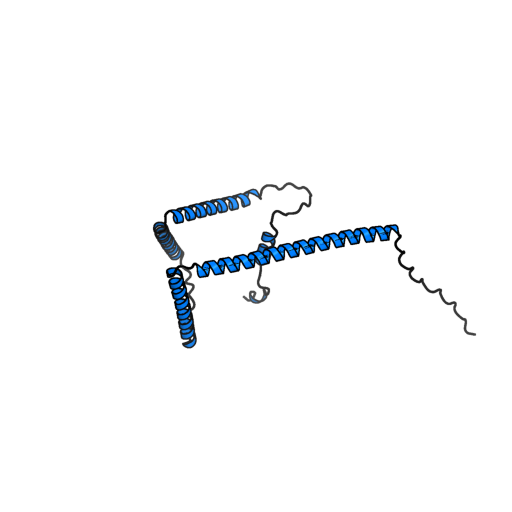 193 LEU A C 1
ATOM 1648 O O . LEU A 1 193 ? -16.868 -14.372 -12.942 1.00 58.56 193 LEU A O 1
ATOM 1652 N N . PRO A 1 194 ? -18.495 -14.067 -11.418 1.00 54.59 194 PRO A N 1
ATOM 1653 C CA . PRO A 1 194 ? -18.539 -15.470 -11.020 1.00 54.59 194 PRO A CA 1
ATOM 1654 C C . PRO A 1 194 ? -18.883 -16.358 -12.224 1.00 54.59 194 PRO A C 1
ATOM 1656 O O . PRO A 1 194 ? -19.867 -16.110 -12.911 1.00 54.59 194 PRO A O 1
ATOM 1659 N N . SER A 1 195 ? -18.094 -17.407 -12.467 1.00 57.22 195 SER A N 1
ATOM 1660 C CA . SER A 1 195 ? -18.224 -18.317 -13.620 1.00 57.22 195 SER A CA 1
ATOM 1661 C C . SER A 1 195 ? -19.421 -19.276 -13.554 1.00 57.22 195 SER A C 1
ATOM 1663 O O . SER A 1 195 ? -19.526 -20.173 -14.383 1.00 57.22 195 SER A O 1
ATOM 1665 N N . HIS A 1 196 ? -20.311 -19.126 -12.570 1.00 57.81 196 HIS A N 1
ATOM 1666 C CA . HIS A 1 196 ? -21.444 -20.024 -12.348 1.00 57.81 196 HIS A CA 1
ATOM 1667 C C . HIS A 1 196 ? -22.715 -19.213 -12.094 1.00 57.81 196 HIS A C 1
ATOM 1669 O O . HIS A 1 196 ? -23.079 -18.953 -10.947 1.00 57.81 196 HIS A O 1
ATOM 1675 N N . ALA A 1 197 ? -23.374 -18.804 -13.179 1.00 58.50 197 ALA A N 1
ATOM 1676 C CA . ALA A 1 197 ? -24.665 -18.115 -13.136 1.00 58.50 197 ALA A CA 1
ATOM 1677 C C . ALA A 1 197 ? -25.794 -19.012 -12.585 1.00 58.50 197 ALA A C 1
ATOM 1679 O O . ALA A 1 197 ? -26.719 -18.513 -11.953 1.00 58.50 197 ALA A O 1
ATOM 1680 N N . GLU A 1 198 ? -25.673 -20.333 -12.739 1.00 60.81 198 GLU A N 1
ATOM 1681 C CA . GLU A 1 198 ? -26.674 -21.325 -12.313 1.00 60.81 198 GLU A CA 1
ATOM 1682 C C . GLU A 1 198 ? -26.925 -21.334 -10.795 1.00 60.81 198 GLU A C 1
ATOM 1684 O O . GLU A 1 198 ? -28.020 -21.655 -10.357 1.00 60.81 198 GLU A O 1
ATOM 1689 N N . LYS A 1 199 ? -25.961 -20.900 -9.970 1.00 57.97 199 LYS A N 1
ATOM 1690 C CA . LYS A 1 199 ? -26.120 -20.854 -8.500 1.00 57.97 199 LYS A CA 1
ATOM 1691 C C . LYS A 1 199 ? -26.942 -19.668 -7.982 1.00 57.97 199 LYS A C 1
ATOM 1693 O O . LYS A 1 199 ? -27.125 -19.547 -6.774 1.00 57.97 199 LYS A O 1
ATOM 1698 N N . PHE A 1 200 ? -27.384 -18.774 -8.865 1.00 58.34 200 PHE A N 1
ATOM 1699 C CA . PHE A 1 200 ? -28.139 -17.569 -8.506 1.00 58.34 200 PHE A CA 1
ATOM 1700 C C . PHE A 1 200 ? -29.487 -17.471 -9.234 1.00 58.34 200 PHE A C 1
ATOM 1702 O O . PHE A 1 200 ? -30.141 -16.436 -9.144 1.00 58.34 200 PHE A O 1
ATOM 1709 N N . ALA A 1 201 ? -29.895 -18.530 -9.941 1.00 59.91 201 ALA A N 1
ATOM 1710 C CA . ALA A 1 201 ? -31.124 -18.583 -10.729 1.00 59.91 201 ALA A CA 1
ATOM 1711 C C . ALA A 1 201 ? -32.182 -19.534 -10.138 1.00 59.91 201 ALA A C 1
ATOM 1713 O O . ALA A 1 201 ? -32.996 -20.071 -10.880 1.00 59.91 201 ALA A O 1
ATOM 1714 N N . GLU A 1 202 ? -32.189 -19.735 -8.819 1.00 46.38 202 GLU A N 1
ATOM 1715 C CA . GLU A 1 202 ? -33.291 -20.420 -8.134 1.00 46.38 202 GLU A CA 1
ATOM 1716 C C . GLU A 1 202 ? -34.054 -19.413 -7.263 1.00 46.38 202 GLU A C 1
ATOM 1718 O O . GLU A 1 202 ? -33.634 -19.049 -6.161 1.00 46.38 202 GLU A O 1
ATOM 1723 N N . THR A 1 203 ? -35.160 -18.931 -7.830 1.00 47.97 203 THR A N 1
ATOM 1724 C CA . THR A 1 203 ? -36.361 -18.456 -7.128 1.00 47.97 203 THR A CA 1
ATOM 1725 C C . THR A 1 203 ? -37.458 -19.471 -7.356 1.00 47.97 203 THR A C 1
ATOM 1727 O O . THR A 1 203 ? -37.580 -19.882 -8.534 1.00 47.97 203 THR A O 1
#

Organism: Mytilus coruscus (NCBI:txid42192)

Secondary structure (DSSP, 8-state):
----PPPPPPPPPPPPP----HHHHHHHHHHHHHHHHHHHHHHHHHHHHHHHHHHHHHHHHHHHHHHHHT--HHHHHHHHHHHHHHHHHHHHHHHHHHTT-PPPP-------HHHHHHHHHHHHHHHHHHHHTS-HHHHHHHHHHHHHHHHHHHHHHHHHHTTS--------------S-HHHHHHHHTT----S-GGGG---

Foldseek 3Di:
DDDDDDDDDDDDDPDPDDDDDPVRVVVVVVVVVVVVVVVVVVVVVVVVVVVVVVVVVVVVVVVVVVVVVPDDPVNVVVVVVV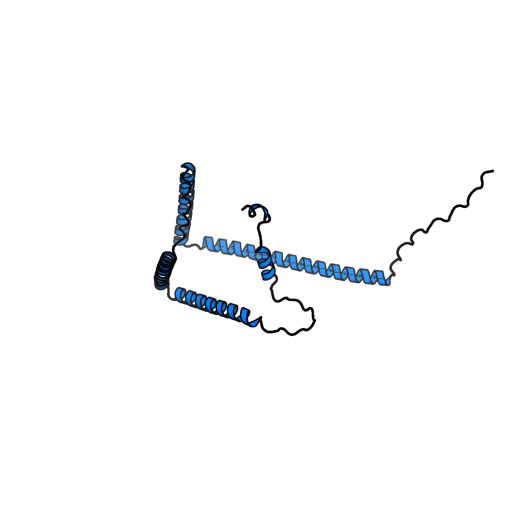VVVVVVVVVVVVVCVVVVNDDPPPPPPPDDPVRVVVVVVVVVVVVVVVLVPDDPVVNVVVVVVVVVVVVVVVVVVVVVVVPPDDDDDDDDDDDDDPDDPVRVVVVVVPDPDPPCPPVVPDD

Mean predicted aligned error: 22.25 Å

Radius of gyration: 36.3 Å; Cα contacts (8 Å, |Δi|>4): 9; chains: 1; bounding box: 58×91×99 Å

Sequence (203 aa):
MKELRPRKPKEGIPKPKESLTTAERAQRYKLQNVVHKSERRYRDCLRQDAAKWEDYLKSERERKRNERINRTEEQKQIDGGRAKNRLRQREYKKRQEEKGIKPKPKENKVLTRSQKEEQRGYWRERQKICRSKKSSQKKRRIKERDRNYRRNVRTKDSSTQANEFHESDDKSTTTLSCYSKEAVRKSASRCHLPSHAEKFAET